Protein AF-A0A3R7C4G6-F1 (afdb_monomer_lite)

Structure (mmCIF, N/CA/C/O backbone):
data_AF-A0A3R7C4G6-F1
#
_entry.id   AF-A0A3R7C4G6-F1
#
loop_
_atom_site.group_PDB
_atom_site.id
_atom_site.type_symbol
_atom_site.label_atom_id
_atom_site.label_alt_id
_atom_site.label_comp_id
_atom_site.label_asym_id
_atom_site.label_entity_id
_atom_site.label_seq_id
_atom_site.pdbx_PDB_ins_code
_atom_site.Cartn_x
_atom_site.Cartn_y
_atom_site.Cartn_z
_atom_site.occupancy
_atom_site.B_iso_or_equiv
_atom_site.auth_seq_id
_atom_site.auth_comp_id
_atom_site.auth_asym_id
_atom_site.auth_atom_id
_atom_site.pdbx_PDB_model_num
ATOM 1 N N . MET A 1 1 ? -7.211 -8.514 -39.159 1.00 69.94 1 MET A N 1
ATOM 2 C CA . MET A 1 1 ? -5.889 -8.221 -39.762 1.00 69.94 1 MET A CA 1
ATOM 3 C C . MET A 1 1 ? -4.889 -9.353 -39.538 1.00 69.94 1 MET A C 1
ATOM 5 O O . MET A 1 1 ? -4.332 -9.831 -40.512 1.00 69.94 1 MET A O 1
ATOM 9 N N . ILE A 1 2 ? -4.725 -9.853 -38.309 1.00 69.62 2 ILE A N 1
ATOM 10 C CA . ILE A 1 2 ? -3.805 -10.967 -37.992 1.00 69.62 2 ILE A CA 1
ATOM 11 C C . ILE A 1 2 ? -4.179 -12.278 -38.708 1.00 69.62 2 ILE A C 1
ATOM 13 O O . ILE A 1 2 ? -3.311 -12.926 -39.274 1.00 69.62 2 ILE A O 1
ATOM 17 N N . LEU A 1 3 ? -5.473 -12.597 -38.832 1.00 71.69 3 LEU A N 1
ATOM 18 C CA . LEU A 1 3 ? -5.948 -13.740 -39.638 1.00 71.69 3 LEU A CA 1
ATOM 19 C C . LEU A 1 3 ? -5.669 -13.606 -41.151 1.00 71.69 3 LEU A C 1
ATOM 21 O O . LEU A 1 3 ? -5.592 -14.600 -41.860 1.00 71.69 3 LEU A O 1
ATOM 25 N N . LYS A 1 4 ? -5.506 -12.377 -41.663 1.00 74.50 4 LYS A N 1
ATOM 26 C CA . LYS A 1 4 ? -5.086 -12.144 -43.059 1.00 74.50 4 LYS A CA 1
ATOM 27 C C . LYS A 1 4 ? -3.563 -12.254 -43.214 1.00 74.50 4 LYS A C 1
ATOM 29 O O . LYS A 1 4 ? -3.075 -12.586 -44.284 1.00 74.50 4 LYS A O 1
ATOM 34 N N . LEU A 1 5 ? -2.804 -12.029 -42.137 1.00 76.06 5 LEU A N 1
ATOM 35 C CA . LEU A 1 5 ? -1.348 -12.203 -42.110 1.00 76.06 5 LEU A CA 1
ATOM 36 C C . LEU A 1 5 ? -0.913 -13.673 -42.139 1.00 76.06 5 LEU A C 1
ATOM 38 O O . LEU A 1 5 ? 0.249 -13.912 -42.447 1.00 76.06 5 LEU A O 1
ATOM 42 N N . SER A 1 6 ? -1.775 -14.647 -41.833 1.00 71.06 6 SER A N 1
ATOM 43 C CA . SER A 1 6 ? -1.452 -16.080 -41.965 1.00 71.06 6 SER A CA 1
ATOM 44 C C . SER A 1 6 ? -1.694 -16.626 -43.375 1.00 71.06 6 SER A C 1
ATOM 46 O O . SER A 1 6 ? -1.082 -17.617 -43.753 1.00 71.06 6 SER A O 1
ATOM 48 N N . THR A 1 7 ? -2.553 -15.968 -44.154 1.00 78.19 7 THR A N 1
ATOM 49 C CA . THR A 1 7 ? -3.029 -16.447 -45.461 1.00 78.19 7 THR A CA 1
ATOM 50 C C . THR A 1 7 ? -2.487 -15.642 -46.641 1.00 78.19 7 THR A C 1
ATOM 52 O O . THR A 1 7 ? -2.396 -16.170 -47.743 1.00 78.19 7 THR A O 1
ATOM 55 N N . SER A 1 8 ? -2.089 -14.382 -46.432 1.00 80.75 8 SER A N 1
ATOM 56 C CA . SER A 1 8 ? -1.607 -13.487 -47.493 1.00 80.75 8 SER A CA 1
ATOM 57 C C . SER A 1 8 ? -0.128 -13.119 -47.340 1.00 80.75 8 SER A C 1
ATOM 59 O O . SER A 1 8 ? 0.435 -13.108 -46.239 1.00 80.75 8 SER A O 1
ATOM 61 N N . SER A 1 9 ? 0.513 -12.777 -48.461 1.00 81.75 9 SER A N 1
ATOM 62 C CA . SER A 1 9 ? 1.875 -12.238 -48.474 1.00 81.75 9 SER A CA 1
ATOM 63 C C . SER A 1 9 ? 1.926 -10.855 -47.815 1.00 81.75 9 SER A C 1
ATOM 65 O O . SER A 1 9 ? 1.004 -10.048 -47.937 1.00 81.75 9 SER A O 1
ATOM 67 N N . THR A 1 10 ? 3.034 -10.539 -47.138 1.00 81.25 10 THR A N 1
ATOM 68 C CA . THR A 1 10 ? 3.241 -9.216 -46.521 1.00 81.25 10 THR A CA 1
ATOM 69 C C . THR A 1 10 ? 3.312 -8.090 -47.554 1.00 81.25 10 THR A C 1
ATOM 71 O O . THR A 1 10 ? 3.017 -6.949 -47.213 1.00 81.25 10 THR A O 1
ATOM 74 N N . ARG A 1 11 ? 3.669 -8.399 -48.811 1.00 81.94 11 ARG A N 1
ATOM 75 C CA . ARG A 1 11 ? 3.698 -7.432 -49.922 1.00 81.94 11 ARG A CA 1
ATOM 76 C C . ARG A 1 11 ? 2.290 -7.008 -50.341 1.00 81.94 11 ARG A C 1
ATOM 78 O O . ARG A 1 11 ? 2.028 -5.816 -50.440 1.00 81.94 11 ARG A O 1
ATOM 85 N N . ASP A 1 12 ? 1.388 -7.969 -50.502 1.00 83.94 12 ASP A N 1
ATOM 86 C CA . ASP A 1 12 ? 0.002 -7.705 -50.910 1.00 83.94 12 ASP A CA 1
ATOM 87 C C . ASP A 1 12 ? -0.749 -6.941 -49.816 1.00 83.94 12 ASP A C 1
ATOM 89 O O . ASP A 1 12 ? -1.545 -6.044 -50.082 1.00 83.94 12 ASP A O 1
ATOM 93 N N . LEU A 1 13 ? -0.443 -7.256 -48.555 1.00 83.88 13 LEU A N 1
ATOM 94 C CA . LEU A 1 13 ? -1.003 -6.558 -47.404 1.00 83.88 13 LEU A CA 1
ATOM 95 C C . LEU A 1 13 ? -0.487 -5.124 -47.274 1.00 83.88 13 LEU A C 1
ATOM 97 O O . LEU A 1 13 ? -1.266 -4.250 -46.905 1.00 83.88 13 LEU A O 1
ATOM 101 N N . GLU A 1 14 ? 0.782 -4.858 -47.582 1.00 87.50 14 GLU A N 1
ATOM 102 C CA . GLU A 1 14 ? 1.291 -3.484 -47.635 1.00 87.50 14 GLU A CA 1
ATOM 103 C C . GLU A 1 14 ? 0.576 -2.689 -48.731 1.00 87.50 14 GLU A C 1
ATOM 105 O O . GLU A 1 14 ? 0.069 -1.608 -48.448 1.00 87.50 14 GLU A O 1
ATOM 110 N N . ALA A 1 15 ? 0.450 -3.247 -49.939 1.00 86.69 15 ALA A N 1
ATOM 111 C CA . ALA A 1 15 ? -0.250 -2.590 -51.042 1.00 86.69 15 ALA A CA 1
ATOM 112 C C . ALA A 1 15 ? -1.727 -2.302 -50.713 1.00 86.69 15 ALA A C 1
ATOM 114 O O . ALA A 1 15 ? -2.239 -1.235 -51.038 1.00 86.69 15 ALA A O 1
ATOM 115 N N . ALA A 1 16 ? -2.405 -3.224 -50.023 1.00 87.62 16 ALA A N 1
ATOM 116 C CA . ALA A 1 16 ? -3.815 -3.076 -49.671 1.00 87.62 16 ALA A CA 1
ATOM 117 C C . ALA A 1 16 ? -4.075 -2.165 -48.457 1.00 87.62 16 ALA A C 1
ATOM 119 O O . ALA A 1 16 ? -5.173 -1.630 -48.325 1.00 87.62 16 ALA A O 1
ATOM 120 N N . THR A 1 17 ? -3.118 -2.031 -47.529 1.00 85.69 17 THR A N 1
ATOM 121 C CA . THR A 1 17 ? -3.345 -1.343 -46.239 1.00 85.69 17 THR A CA 1
ATOM 122 C C . THR A 1 17 ? -2.455 -0.128 -46.002 1.00 85.69 17 THR A C 1
ATOM 124 O O . THR A 1 17 ? -2.691 0.613 -45.051 1.00 85.69 17 THR A O 1
ATOM 127 N N . GLY A 1 18 ? -1.421 0.073 -46.821 1.00 88.56 18 GLY A N 1
ATOM 128 C CA . GLY A 1 18 ? -0.413 1.119 -46.637 1.00 88.56 18 GLY A CA 1
ATOM 129 C C . GLY A 1 18 ? 0.491 0.915 -45.416 1.00 88.56 18 GLY A C 1
ATOM 130 O O . GLY A 1 18 ? 1.272 1.802 -45.077 1.00 88.56 18 GLY A O 1
ATOM 131 N N . ILE A 1 19 ? 0.395 -0.225 -44.718 1.00 87.50 19 ILE A N 1
ATOM 132 C CA . ILE A 1 19 ? 1.220 -0.507 -43.540 1.00 87.50 19 ILE A CA 1
ATOM 133 C C . ILE A 1 19 ? 2.581 -1.059 -43.985 1.00 87.50 19 ILE A C 1
ATOM 135 O O . ILE A 1 19 ? 2.607 -2.082 -44.671 1.00 87.50 19 ILE A O 1
ATOM 139 N N . PRO A 1 20 ? 3.708 -0.475 -43.529 1.00 91.06 20 PRO A N 1
ATOM 140 C CA . PRO A 1 20 ? 5.040 -0.938 -43.905 1.00 91.06 20 PRO A CA 1
ATOM 141 C C . PRO A 1 20 ? 5.258 -2.432 -43.641 1.00 91.06 20 PRO A C 1
ATOM 143 O O . PRO A 1 20 ? 4.908 -2.934 -42.563 1.00 91.06 20 PRO A O 1
ATOM 146 N N . LYS A 1 21 ? 5.939 -3.131 -44.564 1.00 86.00 21 LYS A N 1
ATOM 147 C CA . LYS A 1 21 ? 6.272 -4.571 -44.417 1.00 86.00 21 LYS A CA 1
ATOM 148 C C . LYS A 1 21 ? 6.919 -4.914 -43.073 1.00 86.00 21 LYS A C 1
ATOM 150 O O . LYS A 1 21 ? 6.668 -5.989 -42.530 1.00 86.00 21 LYS A O 1
ATOM 155 N N . SER A 1 22 ? 7.741 -4.017 -42.524 1.00 85.44 22 SER A N 1
ATOM 156 C CA . SER A 1 22 ? 8.423 -4.206 -41.236 1.00 85.44 22 SER A CA 1
ATOM 157 C C . SER A 1 22 ? 7.444 -4.354 -40.065 1.00 85.44 22 SER A C 1
ATOM 159 O O . SER A 1 22 ? 7.635 -5.217 -39.207 1.00 85.44 22 SER A O 1
ATOM 161 N N . ASN A 1 23 ? 6.358 -3.578 -40.057 1.00 86.25 23 ASN A N 1
ATOM 162 C CA . ASN A 1 23 ? 5.312 -3.667 -39.040 1.00 86.25 23 ASN A CA 1
ATOM 163 C C . ASN A 1 23 ? 4.471 -4.935 -39.214 1.00 86.25 23 ASN A C 1
ATOM 165 O O . ASN A 1 23 ? 4.213 -5.630 -38.234 1.00 86.25 23 ASN A O 1
ATOM 169 N N . LEU A 1 24 ? 4.114 -5.284 -40.455 1.00 87.19 24 LEU A N 1
ATOM 170 C CA . LEU A 1 24 ? 3.387 -6.520 -40.766 1.00 87.19 24 LEU A CA 1
ATOM 171 C C . LEU A 1 24 ? 4.180 -7.771 -40.355 1.00 87.19 24 LEU A C 1
ATOM 173 O O . LEU A 1 24 ? 3.619 -8.700 -39.776 1.00 87.19 24 LEU A O 1
ATOM 177 N N . SER A 1 25 ? 5.494 -7.771 -40.594 1.00 86.06 25 SER A N 1
ATOM 178 C CA . SER A 1 25 ? 6.400 -8.842 -40.170 1.00 86.06 25 SER A CA 1
ATOM 179 C C . SER A 1 25 ? 6.477 -8.955 -38.643 1.00 86.06 25 SER A C 1
ATOM 181 O O . SER A 1 25 ? 6.305 -10.043 -38.094 1.00 86.06 25 SER A O 1
ATOM 183 N N . ARG A 1 26 ? 6.631 -7.824 -37.937 1.00 85.38 26 ARG A N 1
ATOM 184 C CA . ARG A 1 26 ? 6.630 -7.786 -36.465 1.00 85.38 26 ARG A CA 1
ATOM 185 C C . ARG A 1 26 ? 5.320 -8.320 -35.878 1.00 85.38 26 ARG A C 1
ATOM 187 O O . ARG A 1 26 ? 5.346 -9.113 -34.943 1.00 85.38 26 ARG A O 1
ATOM 194 N N . TRP A 1 27 ? 4.176 -7.927 -36.434 1.00 86.88 27 TRP A N 1
ATOM 195 C CA . TRP A 1 27 ? 2.873 -8.430 -35.990 1.00 86.88 27 TRP A CA 1
ATOM 196 C C . TRP A 1 27 ? 2.686 -9.917 -36.276 1.00 86.88 27 TRP A C 1
ATOM 198 O O . TRP A 1 27 ? 2.075 -10.605 -35.465 1.00 86.88 27 TRP A O 1
ATOM 208 N N . ARG A 1 28 ? 3.240 -10.434 -37.381 1.00 85.44 28 ARG A N 1
ATOM 209 C CA . ARG A 1 28 ? 3.253 -11.876 -37.663 1.00 85.44 28 ARG A CA 1
ATOM 210 C C . ARG A 1 28 ? 4.082 -12.638 -36.622 1.00 85.44 28 ARG A C 1
ATOM 212 O O . ARG A 1 28 ? 3.627 -13.667 -36.140 1.00 85.44 28 ARG A O 1
ATOM 219 N N . GLN A 1 29 ? 5.242 -12.115 -36.224 1.00 86.19 29 GLN A N 1
ATOM 220 C CA . GLN A 1 29 ? 6.074 -12.713 -35.167 1.00 86.19 29 GLN A CA 1
ATOM 221 C C . GLN A 1 29 ? 5.380 -12.706 -33.796 1.00 86.19 29 GLN A C 1
ATOM 223 O O . GLN A 1 29 ? 5.523 -13.646 -33.024 1.00 86.19 29 GLN A O 1
ATOM 228 N N . GLN A 1 30 ? 4.600 -11.664 -33.501 1.00 83.69 30 GLN A N 1
ATOM 229 C CA . GLN A 1 30 ? 3.860 -11.520 -32.243 1.00 83.69 30 GLN A CA 1
ATOM 230 C C . GLN A 1 30 ? 2.436 -12.098 -32.301 1.00 83.69 30 GLN A C 1
ATOM 232 O O . GLN A 1 30 ? 1.681 -11.941 -31.345 1.00 83.69 30 GLN A O 1
ATOM 237 N N . ALA A 1 31 ? 2.043 -12.759 -33.396 1.00 86.00 31 ALA A N 1
ATOM 238 C CA . ALA A 1 31 ? 0.651 -13.130 -33.651 1.00 86.00 31 ALA A CA 1
ATOM 239 C C . ALA A 1 31 ? 0.057 -14.035 -32.563 1.00 86.00 31 ALA A C 1
ATOM 241 O O . ALA A 1 31 ? -1.073 -13.797 -32.147 1.00 86.00 31 ALA A O 1
ATOM 242 N N . ALA A 1 32 ? 0.822 -15.017 -32.073 1.00 84.06 32 ALA A N 1
ATOM 243 C CA . ALA A 1 32 ? 0.396 -15.884 -30.973 1.00 84.06 32 ALA A CA 1
ATOM 244 C C . ALA A 1 32 ? 0.114 -15.065 -29.704 1.00 84.06 32 ALA A C 1
ATOM 246 O O . ALA A 1 32 ? -0.998 -15.081 -29.194 1.00 84.06 32 ALA A O 1
ATOM 247 N N . ALA A 1 33 ? 1.066 -14.226 -29.285 1.00 81.44 33 ALA A N 1
ATOM 248 C CA . ALA A 1 33 ? 0.914 -13.372 -28.107 1.00 81.44 33 ALA A CA 1
ATOM 249 C C . ALA A 1 33 ? -0.236 -12.356 -28.230 1.00 81.44 33 ALA A C 1
ATOM 251 O O . ALA A 1 33 ? -0.868 -12.022 -27.233 1.00 81.44 33 ALA A O 1
ATOM 252 N N . ILE A 1 34 ? -0.514 -11.851 -29.437 1.00 81.19 34 ILE A N 1
ATOM 253 C CA . ILE A 1 34 ? -1.638 -10.934 -29.666 1.00 81.19 34 ILE A CA 1
ATOM 254 C C . ILE A 1 34 ? -2.978 -11.682 -29.639 1.00 81.19 34 ILE A C 1
ATOM 256 O O . ILE A 1 34 ? -3.951 -11.146 -29.110 1.00 81.19 34 ILE A O 1
ATOM 260 N N . ASN A 1 35 ? -3.043 -12.894 -30.195 1.00 82.69 35 ASN A N 1
ATOM 261 C CA . ASN A 1 35 ? -4.263 -13.704 -30.201 1.00 82.69 35 ASN A CA 1
ATOM 262 C C . ASN A 1 35 ? -4.594 -14.261 -28.810 1.00 82.69 35 ASN A C 1
ATOM 264 O O . ASN A 1 35 ? -5.760 -14.259 -28.425 1.00 82.69 35 ASN A O 1
ATOM 268 N N . ASP A 1 36 ? -3.578 -14.659 -28.045 1.00 82.88 36 ASP A N 1
ATOM 269 C CA . ASP A 1 36 ? -3.726 -15.215 -26.694 1.00 82.88 36 ASP A CA 1
ATOM 270 C C . ASP A 1 36 ? -3.931 -14.124 -25.626 1.00 82.88 36 ASP A C 1
ATOM 272 O O . ASP A 1 36 ? -4.156 -14.414 -24.448 1.00 82.88 36 ASP A O 1
ATOM 276 N N . PHE A 1 37 ? -3.866 -12.843 -26.008 1.00 78.81 37 PHE A N 1
ATOM 277 C CA . PHE A 1 37 ? -4.038 -11.737 -25.074 1.00 78.81 37 PHE A CA 1
ATOM 278 C C . PHE A 1 37 ? -5.487 -11.636 -24.577 1.00 78.81 37 PHE A C 1
ATOM 280 O O . PHE A 1 37 ? -6.375 -11.106 -25.247 1.00 78.81 37 PHE A O 1
ATOM 287 N N . ASN A 1 38 ? -5.701 -12.061 -23.332 1.00 79.81 38 ASN A N 1
ATOM 288 C CA . ASN A 1 38 ? -6.995 -12.001 -22.644 1.00 79.81 38 ASN A CA 1
ATOM 289 C C . ASN A 1 38 ? -7.171 -10.741 -21.758 1.00 79.81 38 ASN A C 1
ATOM 291 O O . ASN A 1 38 ? -8.028 -10.687 -20.877 1.00 79.81 38 ASN A O 1
ATOM 295 N N . GLY A 1 39 ? -6.325 -9.721 -21.932 1.00 74.69 39 GLY A N 1
ATOM 296 C CA . GLY A 1 39 ? -6.327 -8.515 -21.101 1.00 74.69 39 GLY A CA 1
ATOM 297 C C . GLY A 1 39 ? -7.253 -7.395 -21.598 1.00 74.69 39 GLY A C 1
ATOM 298 O O . GLY A 1 39 ? -8.020 -7.520 -22.553 1.00 74.69 39 GLY A O 1
ATOM 299 N N . ASN A 1 40 ? -7.166 -6.228 -20.950 1.00 73.19 40 ASN A N 1
ATOM 300 C CA . ASN A 1 40 ? -7.948 -5.051 -21.336 1.00 73.19 40 ASN A CA 1
ATOM 301 C C . ASN A 1 40 ? -7.556 -4.548 -22.741 1.00 73.19 40 ASN A C 1
ATOM 303 O O . ASN A 1 40 ? -6.490 -3.957 -22.918 1.00 73.19 40 ASN A O 1
ATOM 307 N N . LYS A 1 41 ? -8.475 -4.684 -23.705 1.00 73.25 41 LYS A N 1
ATOM 308 C CA . LYS A 1 41 ? -8.316 -4.299 -25.122 1.00 73.25 41 LYS A CA 1
ATOM 309 C C . LYS A 1 41 ? -8.095 -2.796 -25.371 1.00 73.25 41 LYS A C 1
ATOM 311 O O . LYS A 1 41 ? -7.832 -2.400 -26.498 1.00 73.25 41 LYS A O 1
ATOM 316 N N . LYS A 1 42 ? -8.196 -1.943 -24.341 1.00 72.56 42 LYS A N 1
ATOM 317 C CA . LYS A 1 42 ? -7.852 -0.507 -24.413 1.00 72.56 42 LYS A CA 1
ATOM 318 C C . LYS A 1 42 ? -6.357 -0.224 -24.223 1.00 72.56 42 LYS A C 1
ATOM 320 O O . LYS A 1 42 ? -5.951 0.934 -24.293 1.00 72.56 42 LYS A O 1
ATOM 325 N N . ARG A 1 43 ? -5.539 -1.235 -23.911 1.00 63.75 43 ARG A N 1
ATOM 326 C CA . ARG A 1 43 ? -4.084 -1.082 -23.797 1.00 63.75 43 ARG A CA 1
ATOM 327 C C . ARG A 1 43 ? -3.444 -1.107 -25.183 1.00 63.75 43 ARG A C 1
ATOM 329 O O . ARG A 1 43 ? -3.745 -1.973 -25.991 1.00 63.75 43 ARG A O 1
ATOM 336 N N . PHE A 1 44 ? -2.532 -0.168 -25.422 1.00 68.00 44 PHE A N 1
ATOM 337 C CA . PHE A 1 44 ? -1.792 -0.062 -26.684 1.00 68.00 44 PHE A CA 1
ATOM 338 C C . PHE A 1 44 ? -0.613 -1.038 -26.790 1.00 68.00 44 PHE A C 1
ATOM 340 O O . PHE A 1 44 ? -0.063 -1.198 -27.872 1.00 68.00 44 PHE A O 1
ATOM 347 N N . ASN A 1 45 ? -0.224 -1.682 -25.685 1.00 70.62 45 ASN A N 1
ATOM 348 C CA . ASN A 1 45 ? 0.902 -2.605 -25.645 1.00 70.62 45 ASN A CA 1
ATOM 349 C C . ASN A 1 45 ? 0.511 -3.930 -24.978 1.00 70.62 45 ASN A C 1
ATOM 351 O O . ASN A 1 45 ? -0.312 -3.930 -24.058 1.00 70.62 45 ASN A O 1
ATOM 355 N N . LEU A 1 46 ? 1.158 -5.018 -25.408 1.00 70.62 46 LEU A N 1
ATOM 356 C CA . LEU A 1 46 ? 1.132 -6.314 -24.724 1.00 70.62 46 LEU A CA 1
ATOM 357 C C . LEU A 1 46 ? 1.742 -6.193 -23.319 1.00 70.62 46 LEU A C 1
ATOM 359 O O . LEU A 1 46 ? 2.552 -5.294 -23.052 1.00 70.62 46 LEU A O 1
ATOM 363 N N . ASP A 1 47 ? 1.355 -7.092 -22.414 1.00 59.94 47 ASP A N 1
ATOM 364 C CA . ASP A 1 47 ? 1.960 -7.137 -21.085 1.00 59.94 47 ASP A CA 1
ATOM 365 C C . ASP A 1 47 ? 3.477 -7.376 -21.207 1.00 59.94 47 ASP A C 1
ATOM 367 O O . ASP A 1 47 ? 3.945 -8.122 -22.064 1.00 59.94 47 ASP A O 1
ATOM 371 N N . GLY A 1 48 ? 4.262 -6.658 -20.398 1.00 58.91 48 GLY A N 1
ATOM 372 C CA . GLY A 1 48 ? 5.730 -6.691 -20.467 1.00 58.91 48 GLY A CA 1
ATOM 373 C C . GLY A 1 48 ? 6.377 -5.654 -21.395 1.00 58.91 48 GLY A C 1
ATOM 374 O O . GLY A 1 48 ? 7.589 -5.491 -21.354 1.00 58.91 48 GLY A O 1
ATOM 375 N N . ALA A 1 49 ? 5.613 -4.856 -22.148 1.00 58.91 49 ALA A N 1
ATOM 376 C CA . ALA A 1 49 ? 6.156 -3.779 -22.995 1.00 58.91 49 ALA A CA 1
ATOM 377 C C . ALA A 1 49 ? 6.697 -2.544 -22.229 1.00 58.91 49 ALA A C 1
ATOM 379 O O . ALA A 1 49 ? 6.898 -1.472 -22.803 1.00 58.91 49 ALA A O 1
ATOM 380 N N . GLY A 1 50 ? 6.895 -2.664 -20.916 1.00 57.19 50 GLY A N 1
ATOM 381 C CA . GLY A 1 50 ? 7.533 -1.656 -20.075 1.00 57.19 50 GLY A CA 1
ATOM 382 C C . GLY A 1 50 ? 8.924 -2.110 -19.646 1.00 57.19 50 GLY A C 1
ATOM 383 O O . GLY A 1 50 ? 9.238 -3.292 -19.692 1.00 57.19 50 GLY A O 1
ATOM 384 N N . ARG A 1 51 ? 9.756 -1.176 -19.171 1.00 57.66 51 ARG A N 1
ATOM 385 C CA . ARG A 1 51 ? 11.055 -1.519 -18.572 1.00 57.66 51 ARG A CA 1
ATOM 386 C C . ARG A 1 51 ? 10.840 -2.558 -17.455 1.00 57.66 51 ARG A C 1
ATOM 388 O O . ARG A 1 51 ? 10.132 -2.212 -16.496 1.00 57.66 51 ARG A O 1
ATOM 395 N N . PRO A 1 52 ? 11.457 -3.757 -17.527 1.00 54.16 52 PRO A N 1
ATOM 396 C CA . PRO A 1 52 ? 11.496 -4.687 -16.409 1.00 54.16 52 PRO A CA 1
ATOM 397 C C . PRO A 1 52 ? 12.050 -3.926 -15.216 1.00 54.16 52 PRO A C 1
ATOM 399 O O . PRO A 1 52 ? 13.175 -3.428 -15.218 1.00 54.16 52 PRO A O 1
ATOM 402 N N . THR A 1 53 ? 11.185 -3.681 -14.243 1.00 55.94 53 THR A N 1
ATOM 403 C CA . THR A 1 53 ? 11.583 -3.013 -13.012 1.00 55.94 53 THR A CA 1
ATOM 404 C C . THR A 1 53 ? 11.843 -4.125 -12.025 1.00 55.94 53 THR A C 1
ATOM 406 O O . THR A 1 53 ? 11.013 -4.381 -11.154 1.00 55.94 53 THR A O 1
ATOM 409 N N . GLU A 1 54 ? 12.944 -4.833 -12.243 1.00 68.88 54 GLU A N 1
ATOM 410 C CA . GLU A 1 54 ? 13.429 -5.838 -11.309 1.00 68.88 54 GLU A CA 1
ATOM 411 C C . GLU A 1 54 ? 14.168 -5.094 -10.206 1.00 68.88 54 GLU A C 1
ATOM 413 O O . GLU A 1 54 ? 15.371 -4.844 -10.252 1.00 68.88 54 GLU A O 1
ATOM 418 N N . LEU A 1 55 ? 13.373 -4.601 -9.256 1.00 80.75 55 LEU A N 1
ATOM 419 C CA . LEU A 1 55 ? 13.894 -4.243 -7.949 1.00 80.75 55 LEU A CA 1
ATOM 420 C C . LEU A 1 55 ? 14.388 -5.544 -7.304 1.00 80.75 55 LEU A C 1
ATOM 422 O O . LEU A 1 55 ? 13.611 -6.501 -7.245 1.00 80.75 55 LEU A O 1
ATOM 426 N N . PRO A 1 56 ? 15.641 -5.600 -6.833 1.00 82.94 56 PRO A N 1
ATOM 427 C CA . PRO A 1 56 ? 16.149 -6.785 -6.162 1.00 82.94 56 PRO A CA 1
ATOM 428 C C . PRO A 1 56 ? 15.370 -7.024 -4.867 1.00 82.94 56 PRO A C 1
ATOM 430 O O . PRO A 1 56 ? 15.014 -6.073 -4.163 1.00 82.94 56 PRO A O 1
ATOM 433 N N . GLY A 1 57 ? 15.101 -8.293 -4.558 1.00 83.81 57 GLY A N 1
ATOM 434 C CA . GLY A 1 57 ? 14.349 -8.676 -3.360 1.00 83.81 57 GLY A CA 1
ATOM 435 C C . GLY A 1 57 ? 12.925 -8.114 -3.338 1.00 83.81 57 GLY A C 1
ATOM 436 O O . GLY A 1 57 ? 12.462 -7.659 -2.294 1.00 83.81 57 GLY A O 1
ATOM 437 N N . SER A 1 58 ? 12.238 -8.087 -4.485 1.00 86.31 58 SER A N 1
ATOM 438 C CA . SER A 1 58 ? 10.858 -7.591 -4.597 1.00 86.31 58 SER A CA 1
ATOM 439 C C . SER A 1 58 ? 9.898 -8.292 -3.631 1.00 86.31 58 SER A C 1
ATOM 441 O O . SER A 1 58 ? 9.111 -7.624 -2.965 1.00 86.31 58 SER A O 1
ATOM 443 N N . THR A 1 59 ? 10.006 -9.612 -3.495 1.00 88.75 59 THR A N 1
ATOM 444 C CA . THR A 1 59 ? 9.213 -10.425 -2.560 1.00 88.75 59 THR A CA 1
ATOM 445 C C . THR A 1 59 ? 9.443 -10.018 -1.107 1.00 88.75 59 THR A C 1
ATOM 447 O O . THR A 1 59 ? 8.490 -9.811 -0.355 1.00 88.75 59 THR A O 1
ATOM 450 N N . ASP A 1 60 ? 10.701 -9.822 -0.717 1.00 91.25 60 ASP A N 1
ATOM 451 C CA . ASP A 1 60 ? 11.068 -9.458 0.655 1.00 91.25 60 ASP A CA 1
ATOM 452 C C . ASP A 1 60 ? 10.658 -8.018 0.974 1.00 91.25 60 ASP A C 1
ATOM 454 O O . ASP A 1 60 ? 10.216 -7.708 2.084 1.00 91.25 60 ASP A O 1
ATOM 458 N N . LEU A 1 61 ? 10.768 -7.128 -0.017 1.00 91.62 61 LEU A N 1
ATOM 459 C CA . LEU A 1 61 ? 10.298 -5.754 0.085 1.00 91.62 61 LEU A CA 1
ATOM 460 C C . LEU A 1 61 ? 8.774 -5.714 0.254 1.00 91.62 61 LEU A C 1
ATOM 462 O O . LEU A 1 61 ? 8.282 -4.966 1.098 1.00 91.62 61 LEU A O 1
ATOM 466 N N . GLU A 1 62 ? 8.024 -6.536 -0.484 1.00 90.88 62 GLU A N 1
ATOM 467 C CA . GLU A 1 62 ? 6.572 -6.673 -0.312 1.00 90.88 62 GLU A CA 1
ATOM 468 C C . GLU A 1 62 ? 6.200 -7.216 1.069 1.00 90.88 62 GLU A C 1
ATOM 470 O O . GLU A 1 62 ? 5.330 -6.644 1.733 1.00 90.88 62 GLU A O 1
ATOM 475 N N . ALA A 1 63 ? 6.892 -8.251 1.551 1.00 92.44 63 ALA A N 1
ATOM 476 C CA . ALA A 1 63 ? 6.689 -8.787 2.895 1.00 92.44 63 ALA A CA 1
ATOM 477 C C . ALA A 1 63 ? 6.953 -7.724 3.976 1.00 92.44 63 ALA A C 1
ATOM 479 O O . ALA A 1 63 ? 6.153 -7.549 4.899 1.00 92.44 63 ALA A O 1
ATOM 480 N N . TYR A 1 64 ? 8.025 -6.939 3.828 1.00 92.12 64 TYR A N 1
ATOM 481 C CA . TYR A 1 64 ? 8.316 -5.808 4.710 1.00 92.12 64 TYR A CA 1
ATOM 482 C C . TYR A 1 64 ? 7.209 -4.745 4.676 1.00 92.12 64 TYR A C 1
ATOM 484 O O . TYR A 1 64 ? 6.786 -4.249 5.723 1.00 92.12 64 TYR A O 1
ATOM 492 N N . MET A 1 65 ? 6.696 -4.413 3.489 1.00 91.88 65 MET A N 1
ATOM 493 C CA . MET A 1 65 ? 5.599 -3.456 3.334 1.00 91.88 65 MET A CA 1
ATOM 494 C C . MET A 1 65 ? 4.301 -3.938 3.994 1.00 91.88 65 MET A C 1
ATOM 496 O O . MET A 1 65 ? 3.584 -3.132 4.594 1.00 91.88 65 MET A O 1
ATOM 500 N N . LEU A 1 66 ? 3.997 -5.234 3.898 1.00 90.81 66 LEU A N 1
ATOM 501 C CA . LEU A 1 66 ? 2.847 -5.850 4.561 1.00 90.81 66 LEU A CA 1
ATOM 502 C C . LEU A 1 66 ? 3.012 -5.858 6.082 1.00 90.81 66 LEU A C 1
ATOM 504 O O . LEU A 1 66 ? 2.079 -5.475 6.785 1.00 90.81 66 LEU A O 1
ATOM 508 N N . LYS A 1 67 ? 4.204 -6.193 6.587 1.00 91.81 67 LYS A N 1
ATOM 509 C CA . LYS A 1 67 ? 4.513 -6.148 8.022 1.00 91.81 67 LYS A CA 1
ATOM 510 C C . LYS A 1 67 ? 4.325 -4.746 8.603 1.00 91.81 67 LYS A C 1
ATOM 512 O 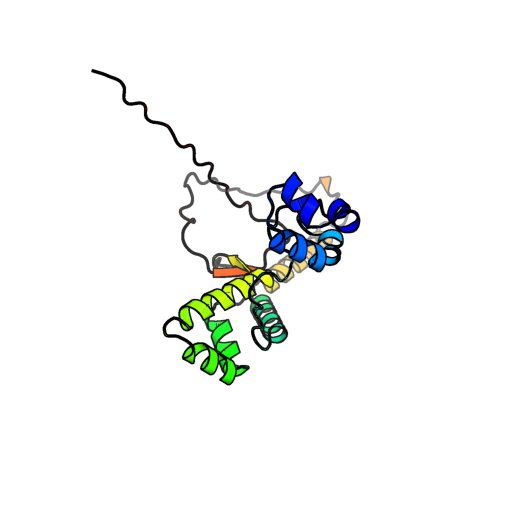O . LYS A 1 67 ? 3.599 -4.580 9.575 1.00 91.81 67 LYS A O 1
ATOM 517 N N . MET A 1 68 ? 4.915 -3.728 7.973 1.00 89.62 68 MET A N 1
ATOM 518 C CA . MET A 1 68 ? 4.780 -2.333 8.418 1.00 89.62 68 MET A CA 1
ATOM 519 C C . MET A 1 68 ? 3.316 -1.888 8.465 1.00 89.62 68 MET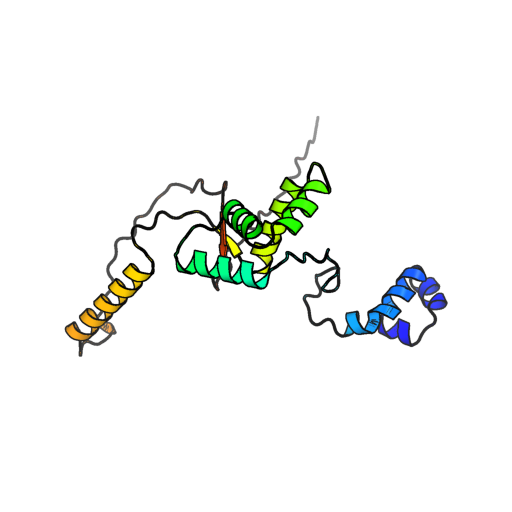 A C 1
ATOM 521 O O . MET A 1 68 ? 2.923 -1.154 9.365 1.00 89.62 68 MET A O 1
ATOM 525 N N . ARG A 1 69 ? 2.497 -2.355 7.515 1.00 85.25 69 ARG A N 1
ATOM 526 C CA . ARG A 1 69 ? 1.053 -2.107 7.513 1.00 85.25 69 ARG A CA 1
ATOM 527 C C . ARG A 1 69 ? 0.333 -2.838 8.646 1.00 85.25 69 ARG A C 1
ATOM 529 O O . ARG A 1 69 ? -0.561 -2.241 9.228 1.00 85.25 69 ARG A O 1
ATOM 536 N N . GLY A 1 70 ? 0.681 -4.093 8.925 1.00 84.06 70 GLY A N 1
ATOM 537 C CA . GLY A 1 70 ? 0.099 -4.854 10.035 1.00 84.06 70 GLY A CA 1
ATOM 538 C C . GLY A 1 70 ? 0.391 -4.223 11.399 1.00 84.06 70 GLY A C 1
ATOM 539 O O . GLY A 1 70 ? -0.447 -4.268 12.286 1.00 84.06 70 GLY A O 1
ATOM 540 N N . GLU A 1 71 ? 1.540 -3.558 11.531 1.00 86.50 71 GLU A N 1
ATOM 541 C CA . GLU A 1 71 ? 1.903 -2.747 12.703 1.00 86.50 71 GLU A CA 1
ATOM 542 C C . GLU A 1 71 ? 1.277 -1.334 12.688 1.00 86.50 71 GLU A C 1
ATOM 544 O O . GLU A 1 71 ? 1.623 -0.505 13.525 1.00 86.50 71 GLU A O 1
ATOM 549 N N . GLU A 1 72 ? 0.410 -1.021 11.717 1.00 82.50 72 GLU A N 1
ATOM 550 C CA . GLU A 1 72 ? -0.218 0.299 11.516 1.00 82.50 72 GLU A CA 1
ATOM 551 C C . GLU A 1 72 ? 0.766 1.457 11.300 1.00 82.50 72 GLU A C 1
ATOM 553 O O . GLU A 1 72 ? 0.465 2.634 11.511 1.00 82.50 72 GLU A O 1
ATOM 558 N N . ARG A 1 73 ? 1.974 1.146 10.830 1.00 82.44 73 ARG A N 1
ATOM 559 C CA . ARG A 1 73 ? 3.029 2.138 10.641 1.00 82.44 73 ARG A CA 1
ATOM 560 C C . ARG A 1 73 ? 2.952 2.761 9.259 1.00 82.44 73 ARG A C 1
ATOM 562 O O . ARG A 1 73 ? 2.729 2.102 8.241 1.00 82.44 73 ARG A O 1
ATOM 569 N N . ALA A 1 74 ? 3.223 4.062 9.210 1.00 82.44 74 ALA A N 1
ATOM 570 C CA . ALA A 1 74 ? 3.316 4.783 7.952 1.00 82.44 74 ALA A CA 1
ATOM 571 C C . ALA A 1 74 ? 4.494 4.263 7.111 1.00 82.44 74 ALA A C 1
ATOM 573 O O . ALA A 1 74 ? 5.653 4.321 7.521 1.00 82.44 74 ALA A O 1
ATOM 574 N N . LEU A 1 75 ? 4.197 3.816 5.891 1.00 85.94 75 LEU A N 1
ATOM 575 C CA . LEU A 1 75 ? 5.200 3.406 4.915 1.00 85.94 75 LEU A CA 1
ATOM 576 C C . LEU A 1 75 ? 5.570 4.596 4.016 1.00 85.94 75 LEU A C 1
ATOM 578 O O . LEU A 1 75 ? 4.716 5.211 3.376 1.00 85.94 75 LEU A O 1
ATOM 582 N N . THR A 1 76 ? 6.860 4.922 3.933 1.00 87.88 76 THR A N 1
ATOM 583 C CA . THR A 1 76 ? 7.368 6.032 3.103 1.00 87.88 76 THR A CA 1
ATOM 584 C C . THR A 1 76 ? 8.503 5.569 2.202 1.00 87.88 76 THR A C 1
ATOM 586 O O . THR A 1 76 ? 9.126 4.542 2.467 1.00 87.88 76 THR A O 1
ATOM 589 N N . CYS A 1 77 ? 8.836 6.354 1.170 1.00 87.00 77 CYS A N 1
ATOM 590 C CA . CYS A 1 77 ? 10.005 6.070 0.333 1.00 87.00 77 CYS A CA 1
ATOM 591 C C . CYS A 1 77 ? 11.295 5.962 1.161 1.00 87.00 77 CYS A C 1
ATOM 593 O O . CYS A 1 77 ? 12.160 5.166 0.821 1.00 87.00 77 CYS A O 1
ATOM 595 N N . THR A 1 78 ? 11.410 6.697 2.272 1.00 90.69 78 THR A N 1
ATOM 596 C CA . THR A 1 78 ? 12.550 6.594 3.195 1.00 90.69 78 THR A CA 1
ATOM 597 C C . THR A 1 78 ? 12.654 5.205 3.820 1.00 90.69 78 THR A C 1
ATOM 599 O O . THR A 1 78 ? 13.745 4.645 3.865 1.00 90.69 78 THR A O 1
ATOM 602 N N . HIS A 1 79 ? 11.533 4.616 4.249 1.00 91.38 79 HIS A N 1
ATOM 603 C CA . HIS A 1 79 ? 11.508 3.253 4.790 1.00 91.38 79 HIS A CA 1
ATOM 604 C C . HIS A 1 79 ? 11.962 2.229 3.743 1.00 91.38 79 HIS A C 1
ATOM 606 O O . HIS A 1 79 ? 12.800 1.381 4.037 1.00 91.38 79 HIS A O 1
ATOM 612 N N . LEU A 1 80 ? 11.480 2.361 2.504 1.00 91.75 80 LEU A N 1
ATOM 613 C CA . LEU A 1 80 ? 11.864 1.482 1.394 1.00 91.75 80 LEU A CA 1
ATOM 614 C C . LEU A 1 80 ? 13.348 1.631 1.031 1.00 91.75 80 LEU A C 1
ATOM 616 O O . LEU A 1 80 ? 14.043 0.642 0.831 1.00 91.75 80 LEU A O 1
ATOM 620 N N . ILE A 1 81 ? 13.869 2.861 1.006 1.00 92.38 81 ILE A N 1
ATOM 621 C CA . ILE A 1 81 ? 15.298 3.111 0.776 1.00 92.38 81 ILE A CA 1
ATOM 622 C C . ILE A 1 81 ? 16.136 2.513 1.909 1.00 92.38 81 ILE A C 1
ATOM 624 O O . ILE A 1 81 ? 17.175 1.920 1.643 1.00 92.38 81 ILE A O 1
ATOM 628 N N . ASN A 1 82 ? 15.704 2.640 3.166 1.00 93.38 82 ASN A N 1
ATOM 629 C CA . ASN A 1 82 ? 16.409 2.046 4.302 1.00 93.38 82 ASN A CA 1
ATOM 630 C C . ASN A 1 82 ? 16.402 0.515 4.246 1.00 93.38 82 ASN A C 1
ATOM 632 O O . ASN A 1 82 ? 17.410 -0.098 4.586 1.00 93.38 82 ASN A O 1
ATOM 636 N N . PHE A 1 83 ? 15.313 -0.097 3.775 1.00 93.12 83 PHE A N 1
ATOM 637 C CA . PHE A 1 83 ? 15.274 -1.529 3.490 1.00 93.12 83 PHE A CA 1
ATOM 638 C C . PHE A 1 83 ? 16.302 -1.906 2.413 1.00 93.12 83 PHE A C 1
ATOM 640 O O . PHE A 1 83 ? 17.129 -2.787 2.636 1.00 93.12 83 PHE A O 1
ATOM 647 N N . LEU A 1 84 ? 16.329 -1.186 1.286 1.00 92.62 84 LEU A N 1
ATOM 648 C CA . LEU A 1 84 ? 17.304 -1.426 0.215 1.00 92.62 84 LEU A CA 1
ATOM 649 C C . LEU A 1 84 ? 18.750 -1.221 0.685 1.00 92.62 84 LEU A C 1
ATOM 651 O O . LEU A 1 84 ? 19.621 -2.004 0.334 1.00 92.62 84 LEU A O 1
ATOM 655 N N . LYS A 1 85 ? 19.016 -0.227 1.538 1.00 93.06 85 LYS A N 1
ATOM 656 C CA . LYS A 1 85 ? 20.345 -0.009 2.134 1.00 93.06 85 LYS A CA 1
ATOM 657 C C . LYS A 1 85 ? 20.823 -1.180 2.994 1.00 93.06 85 LYS A C 1
ATOM 659 O O . LYS A 1 85 ? 22.031 -1.354 3.118 1.00 93.06 85 LYS A O 1
ATOM 664 N N . ARG A 1 86 ? 19.900 -1.911 3.627 1.00 93.19 86 ARG A N 1
ATOM 665 C CA . ARG A 1 86 ? 20.204 -3.040 4.520 1.00 93.19 86 ARG A CA 1
ATOM 666 C C . ARG A 1 86 ? 20.368 -4.346 3.756 1.00 93.19 86 ARG A C 1
ATOM 668 O O . ARG A 1 86 ? 21.284 -5.093 4.059 1.00 93.19 86 ARG A O 1
ATOM 675 N N . ASN A 1 87 ? 19.506 -4.588 2.772 1.00 91.81 87 ASN A N 1
ATOM 676 C CA . ASN A 1 87 ? 19.424 -5.887 2.103 1.00 91.81 87 ASN A CA 1
ATOM 677 C C . ASN A 1 87 ? 20.085 -5.907 0.718 1.00 91.81 87 ASN A C 1
ATOM 679 O O . ASN A 1 87 ? 20.489 -6.963 0.259 1.00 91.81 87 ASN A O 1
ATOM 683 N N . GLN A 1 88 ? 20.164 -4.763 0.030 1.00 90.69 88 GLN A N 1
ATOM 684 C CA . GLN A 1 88 ? 20.539 -4.659 -1.389 1.00 90.69 88 GLN A CA 1
ATOM 685 C C . GLN A 1 88 ? 21.467 -3.455 -1.631 1.00 90.69 88 GLN A C 1
ATOM 687 O O . GLN A 1 88 ? 21.236 -2.612 -2.506 1.00 90.69 88 GLN A O 1
ATOM 692 N N . ARG A 1 89 ? 22.504 -3.332 -0.791 1.00 91.56 89 ARG A N 1
ATOM 693 C CA . ARG A 1 89 ? 23.377 -2.149 -0.739 1.00 91.56 89 ARG A CA 1
ATOM 694 C C . ARG A 1 89 ? 24.173 -1.944 -2.027 1.00 91.56 89 ARG A C 1
ATOM 696 O O . ARG A 1 89 ? 24.216 -0.818 -2.522 1.00 91.56 89 ARG A O 1
ATOM 703 N N . ASP A 1 90 ? 24.755 -3.009 -2.571 1.00 91.12 90 ASP A N 1
ATOM 704 C CA . ASP A 1 90 ? 25.591 -2.936 -3.775 1.00 91.12 90 ASP A CA 1
ATOM 705 C C . ASP A 1 90 ? 24.773 -2.523 -4.993 1.00 91.12 90 ASP A C 1
ATOM 707 O O . ASP A 1 90 ? 25.150 -1.603 -5.720 1.00 91.12 90 ASP A O 1
ATOM 711 N N . TRP A 1 91 ? 23.587 -3.116 -5.150 1.00 91.06 91 TRP A N 1
ATOM 712 C CA . TRP A 1 91 ? 22.649 -2.726 -6.196 1.00 91.06 91 TRP A CA 1
ATOM 713 C C . TRP A 1 91 ? 22.239 -1.257 -6.068 1.00 91.06 91 TRP A C 1
ATOM 715 O O . TRP A 1 91 ? 22.239 -0.523 -7.055 1.00 91.06 91 TRP A O 1
ATOM 725 N N . LEU A 1 92 ? 21.930 -0.793 -4.850 1.00 91.25 92 LEU A N 1
ATOM 726 C CA . LEU A 1 92 ? 21.566 0.604 -4.617 1.00 91.25 92 LEU A CA 1
ATOM 727 C C . LEU A 1 92 ? 22.718 1.550 -4.983 1.00 91.25 92 LEU A C 1
ATOM 729 O O . LEU A 1 92 ? 22.476 2.601 -5.574 1.00 91.25 92 LEU A O 1
ATOM 733 N N . TYR A 1 93 ? 23.957 1.188 -4.651 1.00 90.88 93 TYR A N 1
ATOM 734 C CA . TYR A 1 93 ? 25.136 1.988 -4.970 1.00 90.88 93 TYR A CA 1
ATOM 735 C C . TYR A 1 93 ? 25.381 2.064 -6.483 1.00 90.88 93 TYR A C 1
ATOM 737 O O . TYR A 1 93 ? 25.509 3.162 -7.022 1.00 90.88 93 TYR A O 1
ATOM 745 N N . GLN A 1 94 ? 25.343 0.922 -7.177 1.00 90.69 94 GLN A N 1
ATOM 746 C CA . GLN A 1 94 ? 25.462 0.852 -8.638 1.00 90.69 94 GLN A CA 1
ATOM 747 C C . GLN A 1 94 ? 24.339 1.624 -9.346 1.00 90.69 94 GLN A C 1
ATOM 749 O O . GLN A 1 94 ? 24.564 2.322 -10.333 1.00 90.69 94 GLN A O 1
ATOM 754 N N . TYR A 1 95 ? 23.113 1.550 -8.825 1.00 89.44 95 TYR A N 1
ATOM 755 C CA . TYR A 1 95 ? 21.986 2.296 -9.375 1.00 89.44 95 TYR A CA 1
ATOM 756 C C . TYR A 1 95 ? 22.175 3.811 -9.213 1.00 89.44 95 TYR A C 1
ATOM 758 O O . TYR A 1 95 ? 21.847 4.592 -10.111 1.00 89.44 95 TYR A O 1
ATOM 7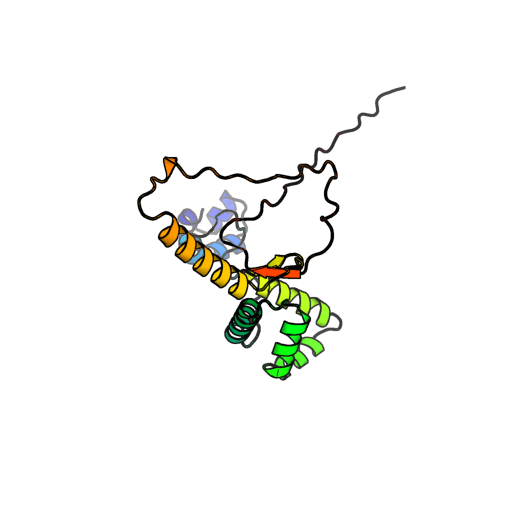66 N N . LEU A 1 96 ? 22.695 4.242 -8.059 1.00 90.06 96 LEU A N 1
ATOM 767 C CA . LEU A 1 96 ? 22.918 5.654 -7.770 1.00 90.06 96 LEU A CA 1
ATOM 768 C C . LEU A 1 96 ? 24.098 6.242 -8.555 1.00 90.06 96 LEU A C 1
ATOM 770 O O . LEU A 1 96 ? 24.016 7.412 -8.934 1.00 90.06 96 LEU A O 1
ATOM 774 N N . SER A 1 97 ? 25.136 5.455 -8.853 1.00 88.75 97 SER A N 1
ATOM 775 C CA . SER A 1 97 ? 26.298 5.903 -9.633 1.00 88.75 97 SER A CA 1
ATOM 776 C C . SER A 1 97 ? 26.013 6.069 -11.132 1.00 88.75 97 SER A C 1
ATOM 778 O O . SER A 1 97 ? 26.713 6.819 -11.805 1.00 88.75 97 SER A O 1
ATOM 780 N N . ALA A 1 98 ? 24.955 5.444 -11.657 1.00 85.06 98 ALA A N 1
ATOM 781 C CA . ALA A 1 98 ? 24.655 5.437 -13.090 1.00 85.06 98 ALA A CA 1
ATOM 782 C C . ALA A 1 98 ? 24.251 6.803 -13.687 1.00 85.06 98 ALA A C 1
ATOM 784 O O . ALA A 1 98 ? 24.347 6.994 -14.897 1.00 85.06 98 ALA A O 1
ATOM 785 N N . SER A 1 99 ? 23.737 7.753 -12.893 1.00 81.19 99 SER A N 1
ATOM 786 C CA . SER A 1 99 ? 23.389 9.094 -13.402 1.00 81.19 99 SER A CA 1
ATOM 787 C C . SER A 1 99 ? 23.231 10.137 -12.294 1.00 81.19 99 SER A C 1
ATOM 789 O O . SER A 1 99 ? 22.823 9.814 -11.183 1.00 81.19 99 SER A O 1
ATOM 791 N N . ALA A 1 100 ? 23.407 11.419 -12.626 1.00 75.94 100 ALA A N 1
ATOM 792 C CA . ALA A 1 100 ? 23.178 12.535 -11.698 1.00 75.94 100 ALA A CA 1
ATOM 793 C C . ALA A 1 100 ? 21.708 12.678 -11.226 1.00 75.94 100 ALA A C 1
ATOM 795 O O . ALA A 1 100 ? 21.432 13.287 -10.196 1.00 75.94 100 ALA A O 1
ATOM 796 N N . SER A 1 101 ? 20.744 12.103 -11.961 1.00 83.56 101 SER A N 1
ATOM 797 C CA . SER A 1 101 ? 19.306 12.104 -11.619 1.00 83.56 101 SER A CA 1
ATOM 798 C C . SER A 1 101 ? 18.832 10.764 -11.027 1.00 83.56 101 SER A C 1
ATOM 800 O O . SER A 1 101 ? 17.628 10.497 -10.921 1.00 83.56 101 SER A O 1
ATOM 802 N N . SER A 1 102 ? 19.768 9.900 -10.624 1.00 83.75 102 SER A N 1
ATOM 803 C CA . SER A 1 102 ? 19.499 8.543 -10.135 1.00 83.75 102 SER A CA 1
ATOM 804 C C . SER A 1 102 ? 18.583 8.517 -8.911 1.00 83.75 102 SER A C 1
ATOM 806 O O . SER A 1 102 ? 17.682 7.688 -8.825 1.00 83.75 102 SER A O 1
ATOM 808 N N . TYR A 1 103 ? 18.716 9.476 -7.995 1.00 89.75 103 TYR A N 1
ATOM 809 C CA . TYR A 1 103 ? 17.863 9.536 -6.808 1.00 89.75 103 TYR A CA 1
ATOM 810 C C . TYR A 1 103 ? 16.388 9.820 -7.150 1.00 89.75 103 TYR A C 1
ATOM 812 O O . TYR A 1 103 ? 15.477 9.161 -6.646 1.00 89.75 103 TYR A O 1
ATOM 820 N N . LYS A 1 104 ? 16.123 10.766 -8.064 1.00 89.25 104 LYS A N 1
ATOM 821 C CA . LYS A 1 104 ? 14.752 11.071 -8.514 1.00 89.25 104 LYS A CA 1
ATOM 822 C C . LYS A 1 104 ? 14.144 9.894 -9.276 1.00 89.25 104 LYS A C 1
ATOM 824 O O . LYS A 1 104 ? 12.948 9.628 -9.138 1.00 89.25 104 LYS A O 1
ATOM 829 N N . SER A 1 105 ? 14.945 9.192 -10.079 1.00 88.94 105 SER A N 1
ATOM 830 C CA . SER A 1 105 ? 14.486 8.004 -10.800 1.00 88.94 105 SER A CA 1
ATOM 831 C C . SER A 1 105 ? 14.211 6.832 -9.849 1.00 88.94 105 SER A C 1
ATOM 833 O O . SER A 1 105 ? 13.196 6.160 -10.019 1.00 88.94 105 SER A O 1
ATOM 835 N N . LEU A 1 106 ? 15.023 6.654 -8.799 1.00 90.81 106 LEU A N 1
ATOM 836 C CA . LEU A 1 106 ? 14.819 5.663 -7.739 1.00 90.81 106 LEU A CA 1
ATOM 837 C C . LEU A 1 106 ? 13.494 5.884 -7.005 1.00 90.81 106 LEU A C 1
ATOM 839 O O . LEU A 1 106 ? 12.718 4.949 -6.825 1.00 90.81 106 LEU A O 1
ATOM 843 N N . LEU A 1 107 ? 13.187 7.127 -6.626 1.00 91.12 107 LEU A N 1
ATOM 844 C CA . LEU A 1 107 ? 11.912 7.438 -5.974 1.00 91.12 107 LEU A CA 1
ATOM 845 C C . LEU A 1 107 ? 10.713 7.069 -6.858 1.00 91.12 107 LEU A C 1
ATOM 847 O O . LEU A 1 107 ? 9.747 6.493 -6.363 1.00 91.12 107 LEU A O 1
ATOM 851 N N . LYS A 1 108 ? 10.781 7.347 -8.167 1.00 89.56 108 LYS A N 1
ATOM 852 C CA . LYS A 1 108 ? 9.738 6.938 -9.123 1.00 89.56 108 LYS A CA 1
ATOM 853 C C . LYS A 1 108 ? 9.651 5.417 -9.266 1.00 89.56 108 LYS A C 1
ATOM 855 O O . LYS A 1 108 ? 8.552 4.891 -9.417 1.00 89.56 108 LYS A O 1
ATOM 860 N N . LEU A 1 109 ? 10.787 4.721 -9.217 1.00 89.50 109 LEU A N 1
ATOM 861 C CA . LEU A 1 109 ? 10.856 3.260 -9.255 1.00 89.50 109 LEU A CA 1
ATOM 862 C C . LEU A 1 109 ? 10.091 2.645 -8.079 1.00 89.50 109 LEU A C 1
ATOM 864 O O . LEU A 1 109 ? 9.221 1.802 -8.280 1.00 89.50 109 LEU A O 1
ATOM 868 N N . LEU A 1 110 ? 10.366 3.141 -6.871 1.00 90.25 110 LEU A N 1
ATOM 869 C CA . LEU A 1 110 ? 9.720 2.709 -5.634 1.00 90.25 110 LEU A CA 1
ATOM 870 C C . LEU A 1 110 ? 8.224 3.040 -5.618 1.00 90.25 110 LEU A C 1
ATOM 872 O O . LEU A 1 110 ? 7.420 2.219 -5.196 1.00 90.25 110 LEU A O 1
ATOM 876 N N . GLN A 1 111 ? 7.826 4.210 -6.124 1.00 88.81 111 GLN A N 1
ATOM 877 C CA . GLN A 1 111 ? 6.407 4.572 -6.239 1.00 88.81 111 GLN A CA 1
ATOM 878 C C . GLN A 1 111 ? 5.649 3.609 -7.160 1.00 88.81 111 GLN A C 1
ATOM 880 O O . GLN A 1 111 ? 4.613 3.078 -6.771 1.00 88.81 111 GLN A O 1
ATOM 885 N N . ARG A 1 112 ? 6.198 3.318 -8.346 1.00 87.00 112 ARG A N 1
ATOM 886 C CA . ARG A 1 112 ? 5.611 2.350 -9.289 1.00 87.00 112 ARG A CA 1
ATOM 887 C C . ARG A 1 112 ? 5.592 0.930 -8.735 1.00 87.00 112 ARG A C 1
ATOM 889 O O . ARG A 1 112 ? 4.729 0.140 -9.103 1.00 87.00 112 ARG A O 1
ATOM 896 N N . PHE A 1 113 ? 6.573 0.575 -7.910 1.00 88.38 113 PHE A N 1
ATOM 897 C CA . PHE A 1 113 ? 6.579 -0.698 -7.204 1.00 88.38 113 PHE A CA 1
ATOM 898 C C . PHE A 1 113 ? 5.400 -0.778 -6.234 1.00 88.38 113 PHE A C 1
ATOM 900 O O . PHE A 1 113 ? 4.557 -1.649 -6.399 1.00 88.38 113 PHE A O 1
ATOM 907 N N . CYS A 1 114 ? 5.258 0.208 -5.345 1.00 86.44 114 CYS A N 1
ATOM 908 C CA . CYS A 1 114 ? 4.125 0.297 -4.427 1.00 86.44 114 CYS A CA 1
ATOM 909 C C . CYS A 1 114 ? 2.773 0.213 -5.147 1.00 86.44 114 CYS A C 1
ATOM 911 O O . CYS A 1 114 ? 1.912 -0.555 -4.728 1.00 86.44 114 CYS A O 1
ATOM 913 N N . GLU A 1 115 ? 2.595 0.963 -6.237 1.00 84.38 115 GLU A N 1
ATOM 914 C CA . GLU A 1 115 ? 1.360 0.943 -7.030 1.00 84.38 115 GLU A CA 1
ATOM 915 C C . GLU A 1 115 ? 1.052 -0.449 -7.598 1.00 84.38 115 GLU A C 1
ATOM 917 O O . GLU A 1 115 ? -0.098 -0.887 -7.553 1.00 84.38 115 GLU A O 1
ATOM 922 N N . ARG A 1 116 ? 2.070 -1.165 -8.095 1.00 83.19 116 ARG A N 1
ATOM 923 C CA . ARG A 1 116 ? 1.918 -2.531 -8.622 1.00 83.19 116 ARG A CA 1
ATOM 924 C C . ARG A 1 116 ? 1.595 -3.545 -7.531 1.00 83.19 116 ARG A C 1
ATOM 926 O O . ARG A 1 116 ? 0.734 -4.386 -7.752 1.00 83.19 116 ARG A O 1
ATOM 933 N N . SER A 1 117 ? 2.186 -3.405 -6.348 1.00 83.56 117 SER A N 1
ATOM 934 C CA . SER A 1 117 ? 1.876 -4.234 -5.174 1.00 83.56 117 SER A CA 1
ATOM 935 C C . SER A 1 117 ? 0.532 -3.856 -4.514 1.00 83.56 117 SER A C 1
ATOM 937 O O . SER A 1 117 ? 0.192 -4.342 -3.436 1.00 83.56 117 SER A O 1
ATOM 939 N N . GLY A 1 118 ? -0.248 -2.954 -5.129 1.00 84.19 118 GLY A N 1
ATOM 940 C CA . GLY A 1 118 ? -1.585 -2.559 -4.684 1.00 84.19 118 GLY A CA 1
ATOM 941 C C . GLY A 1 118 ? -1.619 -1.454 -3.626 1.00 84.19 118 GLY A C 1
ATOM 942 O O . GLY A 1 118 ? -2.692 -1.172 -3.095 1.00 84.19 118 GLY A O 1
ATOM 943 N N . PHE A 1 119 ? -0.486 -0.812 -3.317 1.00 81.31 119 PHE A N 1
ATOM 944 C CA . PHE A 1 119 ? -0.361 0.301 -2.371 1.00 81.31 119 PHE A CA 1
ATOM 945 C C . PHE A 1 119 ? -0.666 1.655 -3.039 1.00 81.31 119 PHE A C 1
ATOM 947 O O . PHE A 1 119 ? -0.031 2.062 -4.003 1.00 81.31 119 PHE A O 1
ATOM 954 N N . THR A 1 120 ? -1.626 2.399 -2.488 1.00 78.00 120 THR A N 1
ATOM 955 C CA . THR A 1 120 ? -2.169 3.670 -3.008 1.00 78.00 120 THR A CA 1
ATOM 956 C C . THR A 1 120 ? -2.049 4.859 -2.071 1.00 78.00 120 THR A C 1
ATOM 958 O O . THR A 1 120 ? -2.115 4.753 -0.865 1.00 78.00 120 THR A O 1
ATOM 961 N N . ARG A 1 121 ? -1.921 6.068 -2.588 1.00 73.12 121 ARG A N 1
ATOM 962 C CA . ARG A 1 121 ? -1.661 7.217 -1.724 1.00 73.12 121 ARG A CA 1
ATOM 963 C C . ARG A 1 121 ? -2.830 7.613 -0.779 1.00 73.12 121 ARG A C 1
ATOM 965 O O . ARG A 1 121 ? -3.813 8.151 -1.267 1.00 73.12 121 ARG A O 1
ATOM 972 N N . GLN A 1 122 ? -2.706 7.422 0.542 1.00 71.06 122 GLN A N 1
ATOM 973 C CA . GLN A 1 122 ? -3.581 7.905 1.619 1.00 71.06 122 GLN A CA 1
ATOM 974 C C . GLN A 1 122 ? -2.959 9.009 2.500 1.00 71.06 122 GLN A C 1
ATOM 976 O O . GLN A 1 122 ? -1.744 9.201 2.589 1.00 71.06 122 GLN A O 1
ATOM 981 N N . LYS A 1 123 ? -3.816 9.779 3.164 1.00 71.75 123 LYS A N 1
ATOM 982 C CA . LYS A 1 123 ? -3.389 10.764 4.160 1.00 71.75 123 LYS A CA 1
ATOM 983 C C . LYS A 1 123 ? -3.317 10.112 5.537 1.00 71.75 123 LYS A C 1
ATOM 985 O O . LYS A 1 123 ? -4.189 9.298 5.833 1.00 71.75 123 LYS A O 1
ATOM 990 N N . PRO A 1 124 ? -2.335 10.474 6.380 1.00 67.00 124 PRO A N 1
ATOM 991 C CA . PRO A 1 124 ? -2.374 10.105 7.785 1.00 67.00 124 PRO A CA 1
ATOM 992 C C . PRO A 1 124 ? -3.678 10.620 8.399 1.00 67.00 124 PRO A C 1
ATOM 994 O O . PRO A 1 124 ? -3.932 11.825 8.393 1.00 67.00 124 PRO A O 1
ATOM 997 N N . ALA A 1 125 ? -4.503 9.706 8.895 1.00 68.00 125 ALA A N 1
ATOM 998 C CA . ALA A 1 125 ? -5.624 10.045 9.752 1.00 68.00 125 ALA A CA 1
ATOM 999 C C . ALA A 1 125 ? -5.134 9.990 11.201 1.00 68.00 125 ALA A C 1
ATOM 1001 O O . ALA A 1 125 ? -4.389 9.083 11.571 1.00 68.00 125 ALA A O 1
ATOM 1002 N N . LYS A 1 126 ? -5.528 10.965 12.023 1.00 68.00 126 LYS A N 1
ATOM 1003 C CA . LYS A 1 126 ? -5.300 10.892 13.469 1.00 68.00 126 LYS A CA 1
ATOM 1004 C C . LYS A 1 126 ? -6.312 9.900 14.043 1.00 68.00 126 LYS A C 1
ATOM 1006 O O . LYS A 1 126 ? -7.455 10.274 14.286 1.00 68.00 126 LYS A O 1
ATOM 1011 N N . THR A 1 127 ? -5.922 8.643 14.214 1.00 65.31 127 THR A N 1
ATOM 1012 C CA . THR A 1 127 ? -6.725 7.663 14.953 1.00 65.31 127 THR A CA 1
ATOM 1013 C C . THR A 1 127 ? -6.378 7.744 16.437 1.00 65.31 127 THR A C 1
ATOM 1015 O O . THR A 1 127 ? -5.221 7.924 16.810 1.00 65.31 127 THR A O 1
ATOM 1018 N N . LYS A 1 128 ? -7.394 7.674 17.305 1.00 72.19 128 LYS A N 1
ATOM 1019 C CA . LYS A 1 128 ? -7.206 7.719 18.768 1.00 72.19 128 LYS A CA 1
ATOM 1020 C C . LYS A 1 128 ? -6.840 6.352 19.365 1.00 72.19 128 LYS A C 1
ATOM 1022 O O . LYS A 1 128 ? -6.407 6.301 20.509 1.00 72.19 128 LYS A O 1
ATOM 1027 N N . ARG A 1 129 ? -7.064 5.263 18.623 1.00 78.19 129 ARG A N 1
ATOM 1028 C CA . ARG A 1 129 ? -6.878 3.866 19.047 1.00 78.19 129 ARG A CA 1
ATOM 1029 C C . ARG A 1 129 ? -6.366 3.026 17.876 1.00 78.19 129 ARG A C 1
ATOM 1031 O O . ARG A 1 129 ? -6.615 3.400 16.727 1.00 78.19 129 ARG A O 1
ATOM 1038 N N . SER A 1 130 ? -5.665 1.932 18.178 1.00 83.50 130 SER A N 1
ATOM 1039 C CA . SER A 1 130 ? -5.231 0.959 17.168 1.00 83.50 130 SER A CA 1
ATOM 1040 C C . SER A 1 130 ? -6.417 0.143 16.649 1.00 83.50 130 SER A C 1
ATOM 1042 O O . SER A 1 130 ? -7.428 0.001 17.344 1.00 83.50 130 SER A O 1
ATOM 1044 N N . GLN A 1 131 ? -6.310 -0.430 15.449 1.00 83.50 131 GLN A N 1
ATOM 1045 C CA . GLN A 1 131 ? -7.333 -1.324 14.898 1.00 83.50 131 GLN A CA 1
ATOM 1046 C C . GLN A 1 131 ? -7.578 -2.527 15.814 1.00 83.50 131 GLN A C 1
ATOM 1048 O O . GLN A 1 131 ? -8.724 -2.923 16.007 1.00 83.50 131 GLN A O 1
ATOM 1053 N N . LYS A 1 132 ? -6.519 -3.057 16.436 1.00 85.94 132 LYS A N 1
ATOM 1054 C CA . LYS A 1 132 ? -6.618 -4.171 17.385 1.00 85.94 132 LYS A CA 1
ATOM 1055 C C . LYS A 1 132 ? -7.474 -3.805 18.601 1.00 85.94 132 LYS A C 1
ATOM 1057 O O . LYS A 1 132 ? -8.339 -4.582 18.992 1.00 85.94 132 LYS A O 1
ATOM 1062 N N . ASP A 1 133 ? -7.270 -2.618 19.170 1.00 88.75 133 ASP A N 1
ATOM 1063 C CA . ASP A 1 133 ? -8.053 -2.163 20.327 1.00 88.75 133 ASP A CA 1
ATOM 1064 C C . ASP A 1 133 ? -9.523 -1.926 19.954 1.00 88.75 133 ASP A C 1
ATOM 1066 O O . ASP A 1 133 ? -10.426 -2.199 20.747 1.00 88.75 133 ASP A O 1
ATOM 1070 N N . LEU A 1 134 ? -9.776 -1.416 18.743 1.00 89.06 134 LEU A N 1
ATOM 1071 C CA . LEU A 1 134 ? -11.130 -1.222 18.220 1.00 89.06 134 LEU A CA 1
ATOM 1072 C C . LEU A 1 134 ? -11.845 -2.556 17.985 1.00 89.06 134 LEU A C 1
ATOM 1074 O O . LEU A 1 134 ? -13.019 -2.681 18.329 1.00 89.06 134 LEU A O 1
ATOM 1078 N N . GLU A 1 135 ? -11.149 -3.547 17.429 1.00 90.25 135 GLU A N 1
ATOM 1079 C CA . GLU A 1 135 ? -11.683 -4.894 17.216 1.00 90.25 135 GLU A CA 1
ATOM 1080 C C . GLU A 1 135 ? -12.004 -5.587 18.537 1.00 90.25 135 GLU A C 1
ATOM 1082 O O . GLU A 1 135 ? -13.089 -6.150 18.671 1.00 90.25 135 GLU A O 1
ATOM 1087 N N . GLU A 1 136 ? -11.126 -5.478 19.537 1.00 92.88 136 GLU A N 1
ATOM 1088 C CA . GLU A 1 136 ? -11.388 -6.053 20.857 1.00 92.88 136 GLU A CA 1
ATOM 1089 C C . GLU A 1 136 ? -12.555 -5.353 21.561 1.00 92.88 136 GLU A C 1
ATOM 1091 O O . GLU A 1 136 ? -13.456 -6.020 22.064 1.00 92.88 136 GLU A O 1
ATOM 1096 N N . THR A 1 137 ? -12.611 -4.016 21.520 1.00 93.56 137 THR A N 1
ATOM 1097 C CA . THR A 1 137 ? -13.746 -3.257 22.076 1.00 93.56 137 THR A CA 1
ATOM 1098 C C . THR A 1 137 ? -15.057 -3.677 21.408 1.00 93.56 137 THR A C 1
ATOM 1100 O O . THR A 1 137 ? -16.055 -3.907 22.086 1.00 93.56 137 THR A O 1
ATOM 1103 N N . ARG A 1 138 ? -15.056 -3.824 20.076 1.00 94.06 138 ARG A N 1
ATOM 1104 C CA . ARG A 1 138 ? -16.228 -4.266 19.313 1.00 94.06 138 ARG A CA 1
ATOM 1105 C C . ARG A 1 138 ? -16.641 -5.690 19.681 1.00 94.06 138 ARG A C 1
ATOM 1107 O O . ARG A 1 138 ? -17.834 -5.951 19.791 1.00 94.06 138 ARG A O 1
ATOM 1114 N N . ARG A 1 139 ? -15.679 -6.599 19.861 1.00 95.31 139 ARG A N 1
ATOM 1115 C CA . ARG A 1 139 ? -15.927 -7.996 20.243 1.00 95.31 139 ARG A CA 1
ATOM 1116 C C . ARG A 1 139 ? -16.556 -8.090 21.630 1.00 95.31 139 ARG A C 1
ATOM 1118 O O . ARG A 1 139 ? -17.546 -8.795 21.790 1.00 95.31 139 ARG A O 1
ATOM 1125 N N . LEU A 1 140 ? -15.993 -7.375 22.605 1.00 95.62 140 LEU A N 1
ATOM 1126 C CA . LEU A 1 140 ? -16.497 -7.345 23.978 1.00 95.62 140 LEU A CA 1
ATOM 1127 C C . LEU A 1 140 ? -17.901 -6.745 24.039 1.00 95.62 140 LEU A C 1
ATOM 1129 O O . LEU A 1 140 ? -18.793 -7.369 24.601 1.00 95.62 140 LEU A O 1
ATOM 1133 N N . PHE A 1 141 ? -18.113 -5.605 23.377 1.00 94.44 141 PHE A N 1
ATOM 1134 C CA . PHE A 1 141 ? -19.429 -4.975 23.296 1.00 94.44 141 PHE A CA 1
ATOM 1135 C C . PHE A 1 141 ? -20.473 -5.898 22.659 1.00 94.44 141 PHE A C 1
ATOM 1137 O O . PHE A 1 141 ? -21.567 -6.041 23.188 1.00 94.44 141 PHE A O 1
ATOM 1144 N N . ALA A 1 142 ? -20.142 -6.551 21.540 1.00 93.19 142 ALA A N 1
ATOM 1145 C CA . ALA A 1 142 ? -21.068 -7.470 20.882 1.00 93.19 142 ALA A CA 1
ATOM 1146 C C . ALA A 1 142 ? -21.450 -8.642 21.798 1.00 93.19 142 ALA A C 1
ATOM 1148 O O . ALA A 1 142 ? -22.617 -9.016 21.865 1.00 93.19 142 ALA A O 1
ATOM 1149 N N . LEU A 1 143 ? -20.479 -9.203 22.524 1.00 94.88 143 LEU A N 1
ATOM 1150 C CA . LEU A 1 143 ? -20.720 -10.300 23.457 1.00 94.88 143 LEU A CA 1
ATOM 1151 C C . LEU A 1 143 ? -21.630 -9.865 24.616 1.00 94.88 143 LEU A C 1
ATOM 1153 O O . LEU A 1 143 ? -22.611 -10.545 24.899 1.00 94.88 143 LEU A O 1
ATOM 1157 N N . GLU A 1 144 ? -21.347 -8.719 25.231 1.00 95.50 144 GLU A N 1
ATOM 1158 C CA . GLU A 1 144 ? -22.154 -8.153 26.319 1.00 95.50 144 GLU A CA 1
ATOM 1159 C C . GLU A 1 144 ? -23.577 -7.793 25.862 1.00 95.50 144 GLU A C 1
ATOM 1161 O O . GLU A 1 144 ? -24.550 -8.078 26.562 1.00 95.50 144 GLU A O 1
ATOM 1166 N N . PHE A 1 145 ? -23.710 -7.219 24.664 1.00 91.88 145 PHE A N 1
ATOM 1167 C CA . PHE A 1 145 ? -24.994 -6.882 24.056 1.00 91.88 145 PHE A CA 1
ATOM 1168 C C . PHE A 1 145 ? -25.845 -8.135 23.828 1.00 91.88 145 PHE A C 1
ATOM 1170 O O . PHE A 1 145 ? -26.980 -8.204 24.291 1.00 91.88 145 PHE A O 1
ATOM 1177 N N . HIS A 1 146 ? -25.293 -9.157 23.169 1.00 91.38 146 HIS A N 1
ATOM 1178 C CA . HIS A 1 146 ? -26.044 -10.381 22.889 1.00 91.38 146 HIS A CA 1
ATOM 1179 C C . HIS A 1 146 ? -26.412 -11.164 24.154 1.00 91.38 146 HIS A C 1
ATOM 1181 O O . HIS A 1 146 ? -27.460 -11.797 24.168 1.00 91.38 146 HIS A O 1
ATOM 1187 N N . GLN A 1 147 ? -25.600 -11.096 25.214 1.00 93.75 147 GLN A N 1
ATOM 1188 C CA . GLN A 1 147 ? -25.943 -11.687 26.512 1.00 93.75 147 GLN A CA 1
ATOM 1189 C C . GLN A 1 147 ? -27.064 -10.922 27.219 1.00 93.75 147 GLN A C 1
ATOM 1191 O O . GLN A 1 147 ? -27.978 -11.524 27.771 1.00 93.75 147 GLN A O 1
ATOM 1196 N N . SER A 1 148 ? -26.999 -9.591 27.214 1.00 91.75 148 SER A N 1
ATOM 1197 C CA . SER A 1 148 ? -27.934 -8.746 27.968 1.00 91.75 148 SER A CA 1
ATOM 1198 C C . SER A 1 148 ? -29.313 -8.647 27.312 1.00 91.75 148 SER A C 1
ATOM 1200 O O . SER A 1 148 ? -30.311 -8.444 28.000 1.00 91.75 148 SER A O 1
ATOM 1202 N N . PHE A 1 149 ? -29.370 -8.792 25.987 1.00 88.62 149 PHE A N 1
ATOM 1203 C CA . PHE A 1 149 ? -30.597 -8.713 25.192 1.00 88.62 149 PHE A CA 1
ATOM 1204 C C . PHE A 1 149 ? -30.992 -10.066 24.582 1.00 88.62 149 PHE A C 1
ATOM 1206 O O . PHE A 1 149 ? -31.719 -10.115 23.588 1.00 88.62 149 PHE A O 1
ATOM 1213 N N . GLU A 1 150 ? -30.546 -11.174 25.180 1.00 88.81 150 GLU A N 1
ATOM 1214 C CA . GLU A 1 150 ? -30.961 -12.516 24.772 1.00 88.81 150 GLU A CA 1
ATOM 1215 C C . GLU A 1 150 ? -32.493 -12.657 24.879 1.00 88.81 150 GLU A C 1
ATOM 1217 O O . GLU A 1 150 ? -33.097 -12.355 25.908 1.00 88.81 150 GLU A O 1
ATOM 1222 N N . GLY A 1 151 ? -33.141 -13.081 23.789 1.00 88.00 151 GLY A N 1
ATOM 1223 C CA . GLY A 1 151 ? -34.597 -13.265 23.723 1.00 88.00 151 GLY A CA 1
ATOM 1224 C C . GLY A 1 151 ? -35.405 -12.043 23.268 1.00 88.00 151 GLY A C 1
ATOM 1225 O O . GLY A 1 151 ? -36.599 -12.184 23.002 1.00 88.00 151 GLY A O 1
ATOM 1226 N N . TYR A 1 152 ? -34.787 -10.869 23.107 1.00 88.06 152 TYR A N 1
ATOM 1227 C CA . TYR A 1 152 ? -35.428 -9.746 22.419 1.00 88.06 152 TYR A CA 1
ATOM 1228 C C . TYR A 1 152 ? -35.343 -9.940 20.899 1.00 88.06 152 TYR A C 1
ATOM 1230 O O . TYR A 1 152 ? -34.331 -10.401 20.377 1.00 88.06 152 TYR A O 1
ATOM 1238 N N . CYS A 1 153 ? -36.415 -9.599 20.180 1.00 86.56 153 CYS A N 1
ATOM 1239 C CA . CYS A 1 153 ? -36.420 -9.641 18.719 1.00 86.56 153 CYS A CA 1
ATOM 1240 C C . CYS A 1 153 ? -35.664 -8.433 18.145 1.00 86.56 153 CYS A C 1
ATOM 1242 O O . CYS A 1 153 ? -35.760 -7.337 18.700 1.00 86.56 153 CYS A O 1
ATOM 1244 N N . ASP A 1 154 ? -34.974 -8.612 17.016 1.00 85.94 154 ASP A N 1
ATOM 1245 C CA . ASP A 1 154 ? -34.200 -7.551 16.350 1.00 85.94 154 ASP A CA 1
ATOM 1246 C C . ASP A 1 154 ? -35.052 -6.311 16.020 1.00 85.94 154 ASP A C 1
ATOM 1248 O O . ASP A 1 154 ? -34.550 -5.189 16.013 1.00 85.94 154 ASP A O 1
ATOM 1252 N N . GLU A 1 155 ? -36.359 -6.497 15.813 1.00 88.94 155 GLU A N 1
ATOM 1253 C CA . GLU A 1 155 ? -37.336 -5.427 15.566 1.00 88.94 155 GLU A CA 1
ATOM 1254 C C . GLU A 1 155 ? -37.454 -4.427 16.732 1.00 88.94 155 GLU A C 1
ATOM 1256 O O . GLU A 1 155 ? -37.867 -3.286 16.530 1.00 88.94 155 GLU A O 1
ATOM 1261 N N . ASN A 1 156 ? -37.051 -4.826 17.942 1.00 86.75 156 ASN A N 1
ATOM 1262 C CA . ASN A 1 156 ? -37.111 -3.994 19.143 1.00 86.75 156 ASN A CA 1
ATOM 1263 C C . ASN A 1 156 ? -35.841 -3.152 19.357 1.00 86.75 156 ASN A C 1
ATOM 1265 O O . ASN A 1 156 ? -35.779 -2.366 20.305 1.00 86.75 156 ASN A O 1
ATOM 1269 N N . VAL A 1 157 ? -34.819 -3.303 18.507 1.00 85.44 157 VAL A N 1
ATOM 1270 C CA . VAL A 1 157 ? -33.558 -2.559 18.612 1.00 85.44 157 VAL A CA 1
ATOM 1271 C C . VAL A 1 157 ? -33.630 -1.303 17.747 1.00 85.44 157 VAL A C 1
ATOM 1273 O O . VAL A 1 157 ? -33.606 -1.363 16.520 1.00 85.44 157 VAL A O 1
ATOM 1276 N N . ILE A 1 158 ? -33.678 -0.137 18.391 1.00 88.38 158 ILE A N 1
ATOM 1277 C CA . ILE A 1 158 ? -33.740 1.163 17.711 1.00 88.38 158 ILE A CA 1
ATOM 1278 C C . ILE A 1 158 ? -32.366 1.836 17.793 1.00 88.38 158 ILE A C 1
ATOM 1280 O O . ILE A 1 158 ? -31.858 2.085 18.886 1.00 88.38 158 ILE A O 1
ATOM 1284 N N . ASN A 1 159 ? -31.760 2.148 16.642 1.00 89.50 159 ASN A N 1
ATOM 1285 C CA . ASN A 1 159 ? -30.509 2.910 16.592 1.00 89.50 159 ASN A CA 1
ATOM 1286 C C . ASN A 1 159 ? -30.773 4.400 16.859 1.00 89.50 159 ASN A C 1
ATOM 1288 O O . ASN A 1 159 ? -31.651 4.993 16.233 1.00 89.50 159 ASN A O 1
ATOM 1292 N N . VAL A 1 160 ? -29.982 5.003 17.747 1.00 90.62 160 VAL A N 1
ATOM 1293 C CA . VAL A 1 160 ? -30.058 6.429 18.086 1.00 90.62 160 VAL A CA 1
ATOM 1294 C C . VAL A 1 160 ? -28.653 7.022 18.012 1.00 90.62 160 VAL A C 1
ATOM 1296 O O . VAL A 1 160 ? -27.770 6.615 18.764 1.00 90.62 160 VAL A O 1
ATOM 1299 N N . ASP A 1 161 ? -28.445 7.993 17.122 1.00 91.38 161 ASP A N 1
ATOM 1300 C CA . ASP A 1 161 ? -27.194 8.744 17.012 1.00 91.38 161 ASP A CA 1
ATOM 1301 C C . ASP A 1 161 ? -27.435 10.213 16.634 1.00 91.38 161 ASP A C 1
ATOM 1303 O O . ASP A 1 161 ? -28.435 10.563 16.004 1.00 91.38 161 ASP A O 1
ATOM 1307 N N . GLU A 1 162 ? -26.506 11.084 17.031 1.00 92.19 162 GLU A N 1
ATOM 1308 C CA . GLU A 1 162 ? -26.482 12.483 16.608 1.00 92.19 162 GLU A CA 1
ATOM 1309 C C . GLU A 1 162 ? -25.515 12.652 15.431 1.00 92.19 162 GLU A C 1
ATOM 1311 O O . GLU A 1 162 ? -24.296 12.514 15.571 1.00 92.19 162 GLU A O 1
ATOM 1316 N N . THR A 1 163 ? -26.047 13.007 14.261 1.00 87.62 163 THR A N 1
ATOM 1317 C CA . THR A 1 163 ? -25.236 13.348 13.088 1.00 87.62 163 THR A CA 1
ATOM 1318 C C . THR A 1 163 ? -25.052 14.864 12.996 1.00 87.62 163 THR A C 1
ATOM 1320 O O . THR A 1 163 ? -25.974 15.608 12.660 1.00 87.62 163 THR A O 1
ATOM 1323 N N . GLY A 1 164 ? -23.834 15.340 13.268 1.00 82.06 164 GLY A N 1
ATOM 1324 C CA . GLY A 1 164 ? -23.477 16.750 13.108 1.00 82.06 164 GLY A CA 1
ATOM 1325 C C . GLY A 1 164 ? -23.468 17.180 11.637 1.00 82.06 164 GLY A C 1
ATOM 1326 O O . GLY A 1 164 ? -22.769 16.591 10.814 1.00 82.06 164 GLY A O 1
ATOM 1327 N N . MET A 1 165 ? -24.209 18.238 11.310 1.00 83.69 165 MET A N 1
ATOM 1328 C CA . MET A 1 165 ? -24.233 18.843 9.975 1.00 83.69 165 MET A CA 1
ATOM 1329 C C . MET A 1 165 ? -23.245 20.013 9.913 1.00 83.69 165 MET A C 1
ATOM 1331 O O . MET A 1 165 ? -23.383 20.985 10.654 1.00 83.69 165 MET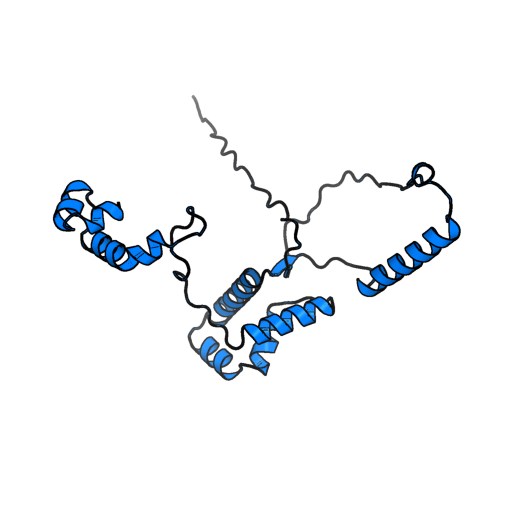 A O 1
ATOM 1335 N N . THR A 1 166 ? -22.250 19.941 9.027 1.00 79.69 166 THR A N 1
ATOM 1336 C CA . THR A 1 166 ? -21.266 21.013 8.801 1.00 79.69 166 THR A CA 1
ATOM 1337 C C . THR A 1 166 ? -21.442 21.648 7.422 1.00 79.69 166 THR A C 1
ATOM 1339 O O . THR A 1 166 ? -21.579 20.954 6.417 1.00 79.69 166 THR A O 1
ATOM 1342 N N . TYR A 1 167 ? -21.424 22.985 7.370 1.00 79.38 167 TYR A N 1
ATOM 1343 C CA . TYR A 1 167 ? -21.603 23.764 6.134 1.00 79.38 167 TYR A CA 1
ATOM 1344 C C . TYR A 1 167 ? -20.286 24.079 5.390 1.00 79.38 167 TYR A C 1
ATOM 1346 O O . TYR A 1 167 ? -20.324 24.603 4.278 1.00 79.38 167 TYR A O 1
ATOM 1354 N N . ASP A 1 168 ? -19.124 23.751 5.964 1.00 75.62 168 ASP A N 1
ATOM 1355 C CA . ASP A 1 168 ? -17.812 24.061 5.378 1.00 75.62 168 ASP A CA 1
ATOM 1356 C C . ASP A 1 168 ? -17.341 23.027 4.338 1.00 75.62 168 ASP A C 1
ATOM 1358 O O . ASP A 1 168 ? -17.387 21.814 4.547 1.00 75.62 168 ASP A O 1
ATOM 1362 N N . MET A 1 169 ? -16.803 23.516 3.214 1.00 67.19 169 MET A N 1
ATOM 1363 C CA . MET A 1 169 ? -16.269 22.690 2.122 1.00 67.19 169 MET A CA 1
ATOM 1364 C C . MET A 1 169 ? -14.804 22.261 2.372 1.00 67.19 169 MET A C 1
ATOM 1366 O O . MET A 1 169 ? -13.965 23.116 2.669 1.00 67.19 169 MET A O 1
ATOM 1370 N N . PRO A 1 170 ? -14.413 20.980 2.182 1.00 58.44 170 PRO A N 1
ATOM 1371 C CA . PRO A 1 170 ? -13.095 20.506 2.622 1.00 58.44 170 PRO A CA 1
ATOM 1372 C C . PRO A 1 170 ? -11.918 21.008 1.762 1.00 58.44 170 PRO A C 1
ATOM 1374 O O . PRO A 1 170 ? -11.890 20.824 0.543 1.00 58.44 170 PRO A O 1
ATOM 1377 N N . GLN A 1 171 ? -10.860 21.516 2.410 1.00 57.25 171 GLN A N 1
ATOM 1378 C CA . GLN A 1 171 ? -9.604 22.002 1.791 1.00 57.25 171 GLN A CA 1
ATOM 1379 C C . GLN A 1 171 ? -8.632 20.881 1.340 1.00 57.25 171 GLN A C 1
ATOM 1381 O O . GLN A 1 171 ? -7.486 21.115 0.951 1.00 57.25 171 GLN A O 1
ATOM 1386 N N . ASP A 1 172 ? -9.071 19.625 1.360 1.00 52.06 172 ASP A N 1
ATOM 1387 C CA . ASP A 1 172 ? -8.205 18.447 1.419 1.00 52.06 172 ASP A CA 1
ATOM 1388 C C . ASP A 1 172 ? -7.552 17.993 0.095 1.00 52.06 172 ASP A C 1
ATOM 1390 O O . ASP A 1 172 ? -7.017 16.888 -0.011 1.00 52.06 172 ASP A O 1
ATOM 1394 N N . CYS A 1 173 ? -7.490 18.822 -0.937 1.00 44.62 173 CYS A N 1
ATOM 1395 C CA . CYS A 1 173 ? -7.027 18.354 -2.246 1.00 44.62 173 CYS A CA 1
ATOM 1396 C C . CYS A 1 173 ? -5.497 18.242 -2.432 1.00 44.62 173 CYS A C 1
ATOM 1398 O O . CYS A 1 173 ? -5.077 17.849 -3.519 1.00 44.62 173 CYS A O 1
ATOM 1400 N N . GLN A 1 174 ? -4.635 18.569 -1.454 1.00 44.50 174 GLN A N 1
ATOM 1401 C CA . GLN A 1 174 ? -3.248 18.924 -1.819 1.00 44.50 174 GLN A CA 1
ATOM 1402 C C . GLN A 1 174 ? -2.085 17.973 -1.476 1.00 44.50 174 GLN A C 1
ATOM 1404 O O . GLN A 1 174 ? -1.099 18.031 -2.207 1.00 44.50 174 GLN A O 1
ATOM 1409 N N . ARG A 1 175 ? -2.095 17.077 -0.473 1.00 46.22 175 ARG A N 1
ATOM 1410 C CA . ARG A 1 175 ? -0.868 16.287 -0.148 1.00 46.22 175 ARG A CA 1
ATOM 1411 C C . ARG A 1 175 ? -1.185 14.881 0.389 1.00 46.22 175 ARG A C 1
ATOM 1413 O O . ARG A 1 175 ? -2.085 14.751 1.203 1.00 46.22 175 ARG A O 1
ATOM 1420 N N . GLY A 1 176 ? -0.493 13.825 -0.067 1.00 45.22 176 GLY A N 1
ATOM 1421 C CA . GLY A 1 176 ? -0.732 12.427 0.369 1.00 45.22 176 GLY A CA 1
ATOM 1422 C C . GLY A 1 176 ? 0.536 11.546 0.419 1.00 45.22 176 GLY A C 1
ATOM 1423 O O . GLY A 1 176 ? 1.522 11.881 -0.237 1.00 45.22 176 GLY A O 1
ATOM 1424 N N . MET A 1 177 ? 0.474 10.417 1.152 1.00 47.88 177 MET A N 1
ATOM 1425 C CA . MET A 1 177 ? 1.492 9.357 1.431 1.00 47.88 177 MET A CA 1
ATOM 1426 C C . MET A 1 177 ? 0.982 7.944 1.039 1.00 47.88 177 MET A C 1
ATOM 1428 O O . MET A 1 177 ? -0.197 7.826 0.843 1.00 47.88 177 MET A O 1
ATOM 1432 N N . TRP A 1 178 ? 1.755 6.856 0.877 1.00 38.09 178 TRP A N 1
ATOM 1433 C CA . TRP A 1 178 ? 1.295 5.588 0.217 1.00 38.09 178 TRP A CA 1
ATOM 1434 C C . TRP A 1 178 ? 0.709 4.475 1.151 1.00 38.09 178 TRP A C 1
ATOM 1436 O O . TRP A 1 178 ? 1.246 4.238 2.222 1.00 38.09 178 TRP A O 1
ATOM 1446 N N . MET A 1 179 ? -0.370 3.770 0.746 1.00 55.25 179 MET A N 1
ATOM 1447 C CA . MET A 1 179 ? -1.196 2.748 1.454 1.00 55.25 179 MET A CA 1
ATOM 1448 C C . MET A 1 179 ? -2.163 1.876 0.571 1.00 55.25 179 MET A C 1
ATOM 1450 O O . MET A 1 179 ? -2.960 2.395 -0.191 1.00 55.25 179 MET A O 1
ATOM 1454 N N . ARG A 1 180 ? -2.228 0.545 0.729 1.00 38.31 180 ARG A N 1
ATOM 1455 C CA . ARG A 1 180 ? -3.122 -0.412 0.014 1.00 38.31 180 ARG A CA 1
ATOM 1456 C C . ARG A 1 180 ? -4.568 0.047 -0.208 1.00 38.31 180 ARG A C 1
ATOM 1458 O O . ARG A 1 180 ? -5.222 0.509 0.725 1.00 38.31 180 ARG A O 1
ATOM 1465 N N . CYS A 1 181 ? -5.042 -0.108 -1.446 1.00 46.75 181 CYS A N 1
ATOM 1466 C CA . CYS A 1 181 ? -6.448 0.075 -1.798 1.00 46.75 181 CYS A CA 1
ATOM 1467 C C . CYS A 1 181 ? -7.300 -0.950 -1.040 1.00 46.75 181 CYS A C 1
ATOM 1469 O O . CYS A 1 181 ? -7.018 -2.147 -1.100 1.00 46.75 181 CYS A O 1
ATOM 1471 N N . GLY A 1 182 ? -8.333 -0.482 -0.337 1.00 44.09 182 GLY A N 1
ATOM 1472 C CA . GLY A 1 182 ? -9.401 -1.358 0.140 1.00 44.09 182 GLY A CA 1
ATOM 1473 C C . GLY A 1 182 ? -10.208 -1.940 -1.033 1.00 44.09 182 GLY A C 1
ATOM 1474 O O . GLY A 1 182 ? -10.050 -1.485 -2.168 1.00 44.09 182 GLY A O 1
ATOM 1475 N N . PRO A 1 183 ? -11.093 -2.918 -0.775 1.00 43.56 183 PRO A N 1
ATOM 1476 C CA . PRO A 1 183 ? -11.901 -3.579 -1.807 1.00 43.56 183 PRO A CA 1
ATOM 1477 C C . PRO A 1 183 ? -12.858 -2.632 -2.554 1.00 43.56 183 PRO A C 1
ATOM 1479 O O . PRO A 1 183 ? -13.355 -2.979 -3.622 1.00 43.56 183 PRO A O 1
ATOM 1482 N N . TYR A 1 184 ? -13.076 -1.417 -2.042 1.00 38.50 184 TYR A N 1
ATOM 1483 C CA . TYR A 1 184 ? -13.898 -0.402 -2.690 1.00 38.50 184 TYR A CA 1
ATOM 1484 C C . TYR A 1 184 ? -13.032 0.657 -3.391 1.00 38.50 184 TYR A C 1
ATOM 1486 O O . TYR A 1 184 ? -12.212 1.315 -2.740 1.00 38.50 184 TYR A O 1
ATOM 1494 N N . PRO A 1 185 ? -13.204 0.873 -4.710 1.00 38.03 185 PRO A N 1
ATOM 1495 C CA . PRO A 1 185 ? -12.478 1.910 -5.428 1.00 38.03 185 PRO A CA 1
ATOM 1496 C C . PRO A 1 185 ? -12.914 3.290 -4.925 1.00 38.03 185 PRO A C 1
ATOM 1498 O O . PRO A 1 185 ? -14.081 3.669 -5.036 1.00 38.03 185 PRO A O 1
ATOM 1501 N N . SER A 1 186 ? -11.968 4.076 -4.405 1.00 43.59 186 SER A N 1
ATOM 1502 C CA . SER A 1 186 ? -12.224 5.485 -4.116 1.00 43.59 186 SER A CA 1
ATOM 1503 C C . SER A 1 186 ? -12.575 6.199 -5.424 1.00 43.59 186 SER A C 1
ATOM 1505 O O . SER A 1 186 ? -11.882 6.074 -6.441 1.00 43.59 186 SER A O 1
ATOM 1507 N N . LYS A 1 187 ? -13.708 6.913 -5.432 1.00 34.62 187 LYS A N 1
ATOM 1508 C CA . LYS A 1 187 ? -14.196 7.623 -6.617 1.00 34.62 187 LYS A CA 1
ATOM 1509 C C . LYS A 1 187 ? -13.154 8.658 -7.045 1.00 34.62 187 LYS A C 1
ATOM 1511 O O . LYS A 1 187 ? -13.017 9.726 -6.454 1.00 34.62 187 LYS A O 1
ATOM 1516 N N . ARG A 1 188 ? -12.412 8.345 -8.106 1.00 33.81 188 ARG A N 1
ATOM 1517 C CA . ARG A 1 188 ? -11.525 9.288 -8.788 1.00 33.81 188 ARG A CA 1
ATOM 1518 C C . ARG A 1 188 ? -12.406 10.346 -9.446 1.00 33.81 188 ARG A C 1
ATOM 1520 O O . ARG A 1 188 ? -13.035 10.076 -10.467 1.00 33.81 188 ARG A O 1
ATOM 1527 N N . ASN A 1 189 ? -12.471 11.533 -8.849 1.00 31.08 189 ASN A N 1
ATOM 1528 C CA . ASN A 1 189 ? -13.240 12.655 -9.379 1.00 31.08 189 ASN A CA 1
ATOM 1529 C C . ASN A 1 189 ? -12.705 13.031 -10.775 1.00 31.08 189 ASN A C 1
ATOM 1531 O O . ASN A 1 189 ? -11.643 13.645 -10.911 1.00 31.08 189 ASN A O 1
ATOM 1535 N N . LYS A 1 190 ? -13.416 12.621 -11.833 1.00 33.38 190 LYS A N 1
ATOM 1536 C CA . LYS A 1 190 ? -13.177 13.087 -13.203 1.00 33.38 190 LYS A CA 1
ATOM 1537 C C . LYS A 1 190 ? -13.632 14.540 -13.271 1.00 33.38 190 LYS A C 1
ATOM 1539 O O . LYS A 1 190 ? -14.822 14.809 -13.391 1.00 33.38 190 LYS A O 1
ATOM 1544 N N . ARG A 1 191 ? -12.688 15.481 -13.220 1.00 33.25 191 ARG A N 1
ATOM 1545 C CA . ARG A 1 191 ? -12.959 16.866 -13.618 1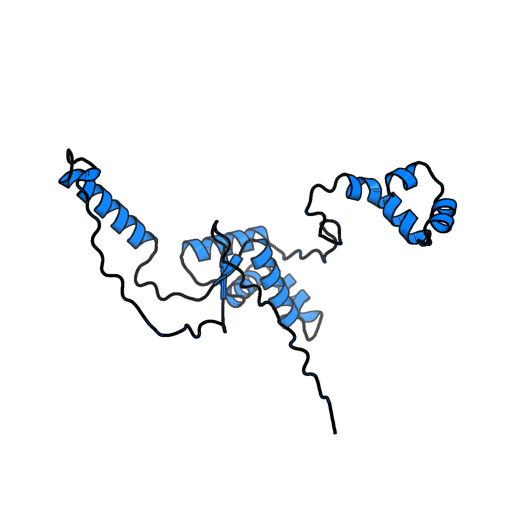.00 33.25 191 ARG A CA 1
ATOM 1546 C C . ARG A 1 191 ? -13.346 16.859 -15.101 1.00 33.25 191 ARG A C 1
ATOM 1548 O O . ARG A 1 191 ? -12.498 16.620 -15.956 1.00 33.25 191 ARG A O 1
ATOM 1555 N N . ARG A 1 192 ? -14.631 17.076 -15.398 1.00 33.12 192 ARG A N 1
ATOM 1556 C CA . ARG A 1 192 ? -15.086 17.519 -16.721 1.00 33.12 192 ARG A CA 1
ATOM 1557 C C . ARG A 1 192 ? -14.545 18.935 -16.912 1.00 33.12 192 ARG A C 1
ATOM 1559 O O . ARG A 1 192 ? -14.966 19.843 -16.207 1.00 33.12 192 ARG A O 1
ATOM 1566 N N . SER A 1 193 ? -13.588 19.116 -17.816 1.00 34.16 193 SER A N 1
ATOM 1567 C CA . SER A 1 193 ? -13.214 20.443 -18.301 1.00 34.16 193 SER A CA 1
ATOM 1568 C C . SER A 1 193 ? -14.274 20.892 -19.304 1.00 34.16 193 SER A C 1
ATOM 1570 O O . SER A 1 193 ? -14.271 20.453 -20.453 1.00 34.16 193 SER A O 1
ATOM 1572 N N . THR A 1 194 ? -15.202 21.740 -18.880 1.00 34.16 194 THR A N 1
ATOM 1573 C CA . THR A 1 194 ? -16.004 22.543 -19.802 1.00 34.16 194 THR A CA 1
ATOM 1574 C C . THR A 1 194 ? -15.124 23.687 -20.299 1.00 34.16 194 THR A C 1
ATOM 1576 O O . THR A 1 194 ? -14.941 24.698 -19.628 1.00 34.16 194 THR A O 1
ATOM 1579 N N . SER A 1 195 ? -14.518 23.514 -21.473 1.00 34.44 195 SER A N 1
ATOM 1580 C CA . SER A 1 195 ? -13.911 24.622 -22.209 1.00 34.44 195 SER A CA 1
ATOM 1581 C C . SER A 1 195 ? -15.035 25.512 -22.748 1.00 34.44 195 SER A C 1
ATOM 1583 O O . SER A 1 195 ? -15.610 25.229 -23.799 1.00 34.44 195 SER A O 1
ATOM 1585 N N . GLY A 1 196 ? -15.379 26.565 -22.007 1.00 31.12 196 GLY A N 1
ATOM 1586 C CA . GLY A 1 196 ? -16.224 27.646 -22.504 1.00 31.12 196 GLY A CA 1
ATOM 1587 C C . GLY A 1 196 ? -15.471 28.437 -23.571 1.00 31.12 196 GLY A C 1
ATOM 1588 O O . GLY A 1 196 ? -14.497 29.123 -23.263 1.00 31.12 196 GLY A O 1
ATOM 1589 N N . ARG A 1 197 ? -15.915 28.326 -24.827 1.00 31.11 197 ARG A N 1
ATOM 1590 C CA . ARG A 1 197 ? -15.563 29.256 -25.908 1.00 31.11 197 ARG A CA 1
ATOM 1591 C C . ARG A 1 197 ? -16.077 30.646 -25.519 1.00 31.11 197 ARG A C 1
ATOM 1593 O O . ARG A 1 197 ? -17.285 30.826 -25.396 1.00 31.11 197 ARG A O 1
ATOM 1600 N N . ARG A 1 198 ? -15.183 31.621 -25.335 1.00 35.38 198 ARG A N 1
ATOM 1601 C CA . ARG A 1 198 ? -15.554 33.043 -25.353 1.00 35.38 198 ARG A CA 1
ATOM 1602 C C . ARG A 1 198 ? -15.596 33.491 -26.810 1.00 35.38 198 ARG A C 1
ATOM 1604 O O . ARG A 1 198 ? -14.563 33.507 -27.471 1.00 35.38 198 ARG A O 1
ATOM 1611 N N . ASN A 1 199 ? -16.796 33.801 -27.288 1.00 31.56 199 ASN A N 1
ATOM 1612 C CA . ASN A 1 199 ? -17.005 34.591 -28.493 1.00 31.56 199 ASN A CA 1
ATOM 1613 C C . ASN A 1 199 ? -16.556 36.028 -28.205 1.00 31.56 199 ASN A C 1
ATOM 1615 O O . ASN A 1 199 ? -17.018 36.623 -27.234 1.00 31.56 199 ASN A O 1
ATOM 1619 N N . TYR A 1 200 ? -15.697 36.578 -29.058 1.00 31.80 200 TYR A N 1
ATOM 1620 C CA . TYR A 1 200 ? -15.572 38.020 -29.233 1.00 31.80 200 TYR A CA 1
ATOM 1621 C C . TYR A 1 200 ? -16.228 38.352 -30.577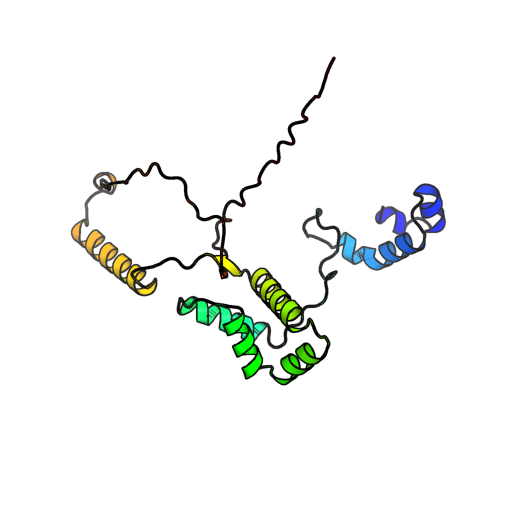 1.00 31.80 200 TYR A C 1
ATOM 1623 O O . TYR A 1 200 ? -15.744 37.924 -31.620 1.00 31.80 200 TYR A O 1
ATOM 1631 N N . GLY A 1 201 ? -17.362 39.048 -30.524 1.00 31.67 201 GLY A N 1
ATOM 1632 C CA . GLY A 1 201 ? -17.986 39.757 -31.641 1.00 31.67 201 GLY A CA 1
ATOM 1633 C C . GLY A 1 201 ? -18.267 41.170 -31.139 1.00 31.67 201 GLY A C 1
ATOM 1634 O O . GLY A 1 201 ? -18.888 41.317 -30.090 1.00 31.67 201 GLY A O 1
ATOM 1635 N N . ALA A 1 202 ? -17.587 42.162 -31.707 1.00 32.03 202 ALA A N 1
ATOM 1636 C CA . ALA A 1 202 ? -18.128 43.141 -32.657 1.00 32.03 202 ALA A CA 1
ATOM 1637 C C . ALA A 1 202 ? -18.114 44.543 -32.026 1.00 32.03 202 ALA A C 1
ATOM 1639 O O . ALA A 1 202 ? -18.866 44.803 -31.090 1.00 32.03 202 ALA A O 1
ATOM 1640 N N . ILE A 1 203 ? -17.233 45.409 -32.535 1.00 35.84 203 ILE A N 1
ATOM 1641 C CA . ILE A 1 203 ? -17.619 46.583 -33.334 1.00 35.84 203 ILE A CA 1
ATOM 1642 C C . ILE A 1 203 ? -16.676 46.602 -34.538 1.00 35.84 203 ILE A C 1
ATOM 1644 O O . ILE A 1 203 ? -15.473 46.335 -34.311 1.00 35.84 203 ILE A O 1
#

Sequence (203 aa):
MILKLSTSSTRDLEAATGIPKSNLSRWRQQAAAINDFNGNKKRFNLDGAGRPTELPGSTDLEAYMLKMRGEERALTCTHLINFLKRNQRDWLYQYLSASASSYKSLLKLLQRFCERSGFTRQKPAKTKRSQKDLEETRRLFALEFHQSFEGYCDENVINVDETGMTYDMPQDCQRGMWMRCGPYPSKRNKRRSTSGRRNYGAI

Radius of gyration: 27.94 Å; chains: 1; bounding box: 64×63×79 Å

Foldseek 3Di:
DLVCLVVDDLVVVCVVPVDDSVVSVVCPVCVVQVVPDPDDPPDPDGPPPDPPLCDDPLVVLLVVVVVCVVVVHADAVVNSVVVCCVPPVVVLVVQPVPDPCSVVVSRVSVVVSCVVSQKAWDADDPDPDDPVVVVVVVVVVVVVVCVVCPPPDPVPDDDDDDDDDDPDDDPPPDDTGIGHDDPDDDPPDPPDPPPDDDDDDDD

Organism: Aphanomyces astaci (NCBI:txid112090)

Secondary structure (DSSP, 8-state):
-HHHHTTS-HHHHHHHH---HHHHHHHHHTHHHHHS--S-TT-SS-TT-S-----TTHHHHHHHHHHHHHTTPPP-HHHHHHHHHHH-HHHHHHHHHT-TTHHHHHHHHHHHHHHHTTEEEEPPP--SS-HHHHHHHHHHHHHHHHHHTTT--GGG-----------PPP---S--EEEE--SSPP-----------------

pLDDT: mean 76.34, std 18.73, range [31.08, 95.62]